Protein AF-A0A9D5HY34-F1 (afdb_monomer_lite)

Sequence (256 aa):
MYRKDPYYKAFGELEQISEGLIQKCYEFKEKAENILDYSKNSEIRNLYEKINVDIERFDEIYTVLDNIINNLKKNPNRFIEISKDELNNREKSLKSKNEIVIYCKDQARRTYNNALEREVQNQRKINRDYLINSYASMDNHIVDNGFYNMGGSINNENLEYINQNAKKLHNAALIISQELNEQNNLIEGMAFEVENENTNLNFVFEKMIKTMGISSRLTIVKSLKLNHSILAWKELKLFSYLFLIFAILLVIIIII

Secondary structure (DSSP, 8-state):
-----HHHHHHHHHHHHHHHHHHHHHHHHHHHHT-S-GGG-HHHHHHHHHHHHHHHHHHHHHHHHHHHHHHHHH-GGG-TTS-HHHHHHHHHHHHHHHHHHHHHHHHHHHHHHHHHHHHHHHHHHHHHHHHHHHHHHHHTSSSSS-S----S-HHHHHHHHHHHHHHHHHHHHHHHHHHHHHHHHHHHHHHHHHHHHHHHHHHHHHHHHHHTT--S--TTHHHHHHHHHHHHHHHHHHHHHHHHHHHHHHHHHHH-

InterPro domains:
  IPR000727 Target SNARE coiled-coil homology domain [PS50192] (155-211)

Radius of gyration: 30.39 Å; chains: 1; bounding box: 69×45×94 Å

Structure (mmCIF, N/CA/C/O backbone):
data_AF-A0A9D5HY34-F1
#
_entry.id   AF-A0A9D5HY34-F1
#
loop_
_atom_site.group_PDB
_atom_site.id
_atom_site.type_symbol
_atom_site.label_atom_id
_atom_site.label_alt_id
_atom_site.label_comp_id
_atom_site.label_asym_id
_atom_site.label_entity_id
_atom_site.label_seq_id
_atom_site.pdbx_PDB_ins_code
_atom_site.Cartn_x
_atom_site.Cartn_y
_atom_site.Cartn_z
_atom_site.occupancy
_atom_site.B_iso_or_equiv
_atom_site.auth_seq_id
_atom_site.auth_comp_id
_atom_site.auth_asym_id
_atom_site.auth_atom_id
_atom_site.pdbx_PDB_model_num
ATOM 1 N N . MET A 1 1 ? -20.209 -17.502 31.950 1.00 38.97 1 MET A N 1
ATOM 2 C CA . MET A 1 1 ? -19.465 -17.941 30.749 1.00 38.97 1 MET A CA 1
ATOM 3 C C . MET A 1 1 ? -19.727 -16.895 29.669 1.00 38.97 1 MET A C 1
ATOM 5 O O . MET A 1 1 ? -20.768 -16.938 29.028 1.00 38.97 1 MET A O 1
ATOM 9 N N . TYR A 1 2 ? -18.883 -15.860 29.597 1.00 41.75 2 TYR A N 1
ATOM 10 C CA . TYR A 1 2 ? -19.051 -14.734 28.673 1.00 41.75 2 TYR A CA 1
ATOM 11 C C . TYR A 1 2 ? -19.041 -15.258 27.232 1.00 41.75 2 TYR A C 1
ATOM 13 O O . TYR A 1 2 ? -18.089 -15.929 26.827 1.00 41.75 2 TYR A O 1
ATOM 21 N N . ARG A 1 3 ? -20.110 -15.000 26.467 1.00 50.47 3 ARG A N 1
ATOM 22 C CA . ARG A 1 3 ? -20.102 -15.205 25.011 1.00 50.47 3 ARG A CA 1
ATOM 23 C C . ARG A 1 3 ? -18.901 -14.426 24.469 1.00 50.47 3 ARG A C 1
ATOM 25 O O . ARG A 1 3 ? -18.808 -13.234 24.734 1.00 50.47 3 ARG A O 1
ATOM 32 N N . LYS A 1 4 ? -17.971 -15.102 23.782 1.00 72.75 4 LYS A N 1
ATOM 33 C CA . LYS A 1 4 ? -16.792 -14.473 23.163 1.00 72.75 4 LYS A CA 1
ATOM 34 C C . LYS A 1 4 ? -17.275 -13.315 22.287 1.00 72.75 4 LYS A C 1
ATOM 36 O O . LYS A 1 4 ? -17.898 -13.570 21.260 1.00 72.75 4 LYS A O 1
ATOM 41 N N . ASP A 1 5 ? -17.050 -12.083 22.740 1.00 84.56 5 ASP A N 1
ATOM 42 C CA . ASP A 1 5 ? -17.438 -10.865 22.031 1.00 84.56 5 ASP A CA 1
ATOM 43 C C . ASP A 1 5 ? -16.895 -10.935 20.589 1.00 84.56 5 ASP A C 1
ATOM 45 O O . ASP A 1 5 ? -15.674 -11.036 20.410 1.00 84.56 5 ASP A O 1
ATOM 49 N N . PRO A 1 6 ? -17.771 -10.924 19.562 1.00 88.88 6 PRO A N 1
ATOM 50 C CA . PRO A 1 6 ? -17.365 -11.007 18.162 1.00 88.88 6 PRO A CA 1
ATOM 51 C C . PRO A 1 6 ? -16.363 -9.925 17.750 1.00 88.88 6 PRO A C 1
ATOM 53 O O . PRO A 1 6 ? -15.586 -10.156 16.823 1.00 88.88 6 PRO A O 1
ATOM 56 N N . TYR A 1 7 ? -16.337 -8.787 18.457 1.00 92.56 7 TYR A N 1
ATOM 57 C CA . TYR A 1 7 ? -15.362 -7.723 18.246 1.00 92.56 7 TYR A CA 1
ATOM 58 C C . TYR A 1 7 ? -13.928 -8.253 18.283 1.00 92.56 7 TYR A C 1
ATOM 60 O O . TYR A 1 7 ? -13.175 -8.021 17.346 1.00 92.56 7 TYR A O 1
ATOM 68 N N . TYR A 1 8 ? -13.544 -9.005 19.321 1.00 92.88 8 TYR A N 1
ATOM 69 C CA . TYR A 1 8 ? -12.155 -9.460 19.456 1.00 92.88 8 TYR A CA 1
ATOM 70 C C . TYR A 1 8 ? -11.776 -10.521 18.431 1.00 92.88 8 TYR A C 1
ATOM 72 O O . TYR A 1 8 ? -10.601 -10.657 18.105 1.00 92.88 8 TYR A O 1
ATOM 80 N N . LYS A 1 9 ? -12.755 -11.259 17.896 1.00 93.00 9 LYS A N 1
ATOM 81 C CA . LYS A 1 9 ? -12.499 -12.179 16.788 1.00 93.00 9 LYS A CA 1
ATOM 82 C C . LYS A 1 9 ? -12.129 -11.399 15.525 1.00 93.00 9 LYS A C 1
ATOM 84 O O . LYS A 1 9 ? -11.082 -11.657 14.947 1.00 93.00 9 LYS A O 1
ATOM 89 N N . ALA A 1 10 ? -12.954 -10.424 15.144 1.00 94.56 10 ALA A N 1
ATOM 90 C CA . ALA A 1 10 ? -12.691 -9.580 13.980 1.00 94.56 10 ALA A CA 1
ATOM 91 C C . ALA A 1 10 ? -11.437 -8.707 14.168 1.00 94.56 10 ALA A C 1
ATOM 93 O O . ALA A 1 10 ? -10.660 -8.534 13.235 1.00 94.56 10 ALA A O 1
ATOM 94 N N . PHE A 1 11 ? -11.192 -8.212 15.384 1.00 95.75 11 PHE A N 1
ATOM 95 C CA . PHE A 1 11 ? -9.965 -7.491 15.711 1.00 95.75 11 PHE A CA 1
ATOM 96 C C . PHE A 1 11 ? -8.729 -8.387 15.577 1.00 95.75 11 PHE A C 1
ATOM 98 O O . PHE A 1 11 ? -7.755 -7.965 14.972 1.00 95.75 11 PHE A O 1
ATOM 105 N N . GLY A 1 12 ? -8.781 -9.638 16.046 1.00 95.06 12 GLY A N 1
ATOM 106 C CA . GLY A 1 12 ? -7.682 -10.591 15.862 1.00 95.06 12 GLY A CA 1
ATOM 107 C C . GLY A 1 12 ? -7.382 -10.891 14.387 1.00 95.06 12 GLY A C 1
ATOM 108 O O . GLY A 1 12 ? -6.218 -11.004 14.012 1.00 95.06 12 GLY A O 1
ATOM 109 N N . GLU A 1 13 ? -8.406 -10.965 13.530 1.00 95.25 13 GLU A N 1
ATOM 110 C CA . GLU A 1 13 ? -8.216 -11.081 12.074 1.00 95.25 13 GLU A CA 1
ATOM 111 C C . GLU A 1 13 ? -7.536 -9.829 11.490 1.00 95.25 13 GLU A C 1
ATOM 113 O O . GLU A 1 13 ? -6.602 -9.947 10.695 1.00 95.25 13 GLU A O 1
ATOM 118 N N . LEU A 1 14 ? -7.944 -8.634 11.930 1.00 96.69 14 LEU A N 1
ATOM 119 C CA . LEU A 1 14 ? -7.311 -7.368 11.547 1.00 96.69 14 LEU A CA 1
ATOM 120 C C . LEU A 1 14 ? -5.843 -7.293 12.000 1.00 96.69 14 LEU A C 1
ATOM 122 O O . LEU A 1 14 ? -4.987 -6.829 11.244 1.00 96.69 14 LEU A O 1
ATOM 126 N N . GLU A 1 15 ? -5.528 -7.774 13.206 1.00 95.50 15 GLU A N 1
ATOM 127 C CA . GLU A 1 15 ? -4.155 -7.820 13.715 1.00 95.50 15 GLU A CA 1
ATOM 128 C C . GLU A 1 15 ? -3.260 -8.717 12.865 1.00 95.50 15 GLU A C 1
ATOM 130 O O . GLU A 1 15 ? -2.189 -8.275 12.451 1.00 95.50 15 GLU A O 1
ATOM 135 N N . GLN A 1 16 ? -3.724 -9.921 12.525 1.00 95.50 16 GLN A N 1
ATOM 136 C CA . GLN A 1 16 ? -2.975 -10.848 11.673 1.00 95.50 16 GLN A CA 1
ATOM 137 C C . GLN A 1 16 ? -2.656 -10.243 10.302 1.00 95.50 16 GLN A C 1
ATOM 139 O O . GLN A 1 16 ? -1.539 -10.394 9.806 1.00 95.50 16 GLN A O 1
ATOM 144 N N . ILE A 1 17 ? -3.612 -9.527 9.702 1.00 95.31 17 ILE A N 1
ATOM 145 C CA . ILE A 1 17 ? -3.388 -8.831 8.430 1.00 95.31 17 ILE A CA 1
ATOM 146 C C . ILE A 1 17 ? -2.337 -7.731 8.607 1.00 95.31 17 ILE A C 1
ATOM 148 O O . ILE A 1 17 ? -1.393 -7.660 7.825 1.00 95.31 17 ILE A O 1
ATOM 152 N N . SER A 1 18 ? -2.454 -6.906 9.653 1.00 94.62 18 SER A N 1
ATOM 153 C CA . SER A 1 18 ? -1.502 -5.814 9.896 1.00 94.62 18 SER A CA 1
ATOM 154 C C . SER A 1 18 ? -0.066 -6.304 10.128 1.00 94.62 18 SER A C 1
ATOM 156 O O . SER A 1 18 ? 0.879 -5.704 9.621 1.00 94.62 18 SER A O 1
ATOM 158 N N . GLU A 1 19 ? 0.110 -7.420 10.838 1.00 93.06 19 GLU A N 1
ATOM 159 C CA . GLU A 1 19 ? 1.421 -8.028 11.089 1.00 93.06 19 GLU A CA 1
ATOM 160 C C . GLU A 1 19 ? 2.002 -8.652 9.815 1.00 93.06 19 GLU A C 1
ATOM 162 O O . GLU A 1 19 ? 3.181 -8.462 9.509 1.00 93.06 19 GLU A O 1
ATOM 167 N N . GLY A 1 20 ? 1.164 -9.323 9.017 1.00 93.69 20 GLY A N 1
ATOM 168 C CA . GLY A 1 20 ? 1.556 -9.838 7.706 1.00 93.69 20 GLY A CA 1
ATOM 169 C C . GLY A 1 20 ? 1.963 -8.731 6.727 1.00 93.69 20 GLY A C 1
ATOM 170 O O . GLY A 1 20 ? 2.940 -8.887 5.991 1.00 93.69 20 GLY A O 1
ATOM 171 N N . LEU A 1 21 ? 1.259 -7.595 6.749 1.00 94.75 21 LEU A N 1
ATOM 172 C CA . LEU A 1 21 ? 1.567 -6.424 5.927 1.00 94.75 21 LEU A CA 1
ATOM 173 C C . LEU A 1 21 ? 2.940 -5.837 6.250 1.00 94.75 21 LEU A C 1
ATOM 175 O O . LEU A 1 21 ? 3.686 -5.532 5.321 1.00 94.75 21 LEU A O 1
ATOM 179 N N . ILE A 1 22 ? 3.307 -5.734 7.533 1.00 91.50 22 ILE A N 1
ATOM 180 C CA . ILE A 1 22 ? 4.638 -5.259 7.939 1.00 91.50 22 ILE A CA 1
ATOM 181 C C . ILE A 1 22 ? 5.723 -6.091 7.248 1.00 91.50 22 ILE A C 1
ATOM 183 O O . ILE A 1 22 ? 6.597 -5.534 6.581 1.00 91.50 22 ILE A O 1
ATOM 187 N N . GLN A 1 23 ? 5.638 -7.419 7.357 1.00 92.62 23 GLN A N 1
ATOM 188 C CA . GLN A 1 23 ? 6.641 -8.318 6.789 1.00 92.62 23 GLN A CA 1
ATOM 189 C C . GLN A 1 23 ? 6.728 -8.192 5.263 1.00 92.62 23 GLN A C 1
ATOM 191 O O . GLN A 1 23 ? 7.825 -8.072 4.717 1.00 92.62 23 GLN A O 1
ATOM 196 N N . LYS A 1 24 ? 5.581 -8.165 4.573 1.00 93.88 24 LYS A N 1
ATOM 197 C CA . LYS A 1 24 ? 5.529 -8.022 3.109 1.00 93.88 24 LYS A CA 1
ATOM 198 C C . LYS A 1 24 ? 6.085 -6.678 2.642 1.00 93.88 24 LYS A C 1
ATOM 200 O O . LYS A 1 24 ? 6.800 -6.635 1.647 1.00 93.88 24 LYS A O 1
ATOM 205 N N . CYS A 1 25 ? 5.796 -5.592 3.359 1.00 92.75 25 CYS A N 1
ATOM 206 C CA . CYS A 1 25 ? 6.331 -4.267 3.052 1.00 92.75 25 CYS A CA 1
ATOM 207 C C . CYS A 1 25 ? 7.860 -4.209 3.190 1.00 92.75 25 CYS A C 1
ATOM 209 O O . CYS A 1 25 ? 8.523 -3.614 2.339 1.00 92.75 25 CYS A O 1
ATOM 211 N N . TYR A 1 26 ? 8.427 -4.852 4.217 1.00 91.19 26 TYR A N 1
ATOM 212 C CA . TYR A 1 26 ? 9.881 -4.981 4.350 1.00 91.19 26 TYR A CA 1
ATOM 213 C C . TYR A 1 26 ? 10.492 -5.791 3.203 1.00 91.19 26 TYR A C 1
ATOM 215 O O . TYR A 1 26 ? 11.432 -5.318 2.566 1.00 91.19 26 TYR A O 1
ATOM 223 N N . GLU A 1 27 ? 9.923 -6.959 2.895 1.00 91.62 27 GLU A N 1
ATOM 224 C CA . GLU A 1 27 ? 10.384 -7.811 1.792 1.00 91.62 27 GLU A CA 1
ATOM 225 C C . GLU A 1 27 ? 10.323 -7.075 0.445 1.00 91.62 27 GLU A C 1
ATOM 227 O O . GLU A 1 27 ? 11.260 -7.123 -0.351 1.00 91.62 27 GLU A O 1
ATOM 232 N N . PHE A 1 28 ? 9.234 -6.346 0.196 1.00 92.62 28 PHE A N 1
ATOM 233 C CA . PHE A 1 28 ? 9.055 -5.576 -1.028 1.00 92.62 28 PHE A CA 1
ATOM 234 C C . PHE A 1 28 ? 10.109 -4.484 -1.174 1.00 92.62 28 PHE A C 1
ATOM 236 O O . PHE A 1 28 ? 10.681 -4.324 -2.252 1.00 92.62 28 PHE A O 1
ATOM 243 N N . LYS A 1 29 ? 10.397 -3.763 -0.086 1.00 90.38 29 LYS A N 1
ATOM 244 C CA . LYS A 1 29 ? 11.449 -2.749 -0.062 1.00 90.38 29 LYS A CA 1
ATOM 245 C C . LYS A 1 29 ? 12.813 -3.342 -0.409 1.00 90.38 29 LYS A C 1
ATOM 247 O O . LYS A 1 29 ? 13.466 -2.842 -1.320 1.00 90.38 29 LYS A O 1
ATOM 252 N N . GLU A 1 30 ? 13.208 -4.416 0.266 1.00 90.06 30 GLU A N 1
ATOM 253 C CA . GLU A 1 30 ? 14.508 -5.061 0.058 1.00 90.06 30 GLU A CA 1
ATOM 254 C C . GLU A 1 30 ? 14.671 -5.571 -1.380 1.00 90.06 30 GLU A C 1
ATOM 256 O O . GLU A 1 30 ? 15.684 -5.309 -2.034 1.00 90.06 30 GLU A O 1
ATOM 261 N N . LYS A 1 31 ? 13.644 -6.246 -1.911 1.00 89.00 31 LYS A N 1
ATOM 262 C CA . LYS A 1 31 ? 13.673 -6.776 -3.278 1.00 89.00 31 LYS A CA 1
ATOM 263 C C . LYS A 1 31 ? 13.724 -5.659 -4.319 1.00 89.00 31 LYS A C 1
ATOM 265 O O . LYS A 1 31 ? 14.487 -5.753 -5.276 1.00 89.00 31 LYS A O 1
ATOM 270 N N . ALA A 1 32 ? 12.952 -4.590 -4.137 1.00 86.69 32 ALA A N 1
ATOM 271 C CA . ALA A 1 32 ? 12.871 -3.497 -5.102 1.00 86.69 32 ALA A CA 1
ATOM 272 C C . ALA A 1 32 ? 14.097 -2.566 -5.099 1.00 86.69 32 ALA A C 1
ATOM 274 O O . ALA A 1 32 ? 14.327 -1.857 -6.080 1.00 86.69 32 ALA A O 1
ATOM 275 N N . GLU A 1 33 ? 14.902 -2.533 -4.033 1.00 81.44 33 GLU A N 1
ATOM 276 C CA . GLU A 1 33 ? 16.052 -1.625 -3.937 1.00 81.44 33 GLU A CA 1
ATOM 277 C C . GLU A 1 33 ? 17.157 -1.921 -4.964 1.00 81.44 33 GLU A C 1
ATOM 279 O O . GLU A 1 33 ? 17.817 -0.977 -5.397 1.00 81.44 33 GLU A O 1
ATOM 284 N N . ASN A 1 34 ? 17.302 -3.168 -5.426 1.00 74.50 34 ASN A N 1
ATOM 285 C CA . ASN A 1 34 ? 18.465 -3.611 -6.210 1.00 74.50 34 ASN A CA 1
ATOM 286 C C . ASN A 1 34 ? 18.156 -4.070 -7.646 1.00 74.50 34 ASN A C 1
ATOM 288 O O . ASN A 1 34 ? 19.007 -4.680 -8.293 1.00 74.50 34 ASN A O 1
ATOM 292 N N . ILE A 1 35 ? 16.955 -3.806 -8.162 1.00 79.31 35 ILE A N 1
ATOM 293 C CA . ILE A 1 35 ? 16.548 -4.290 -9.488 1.00 79.31 35 ILE A CA 1
ATOM 294 C C . ILE A 1 35 ? 16.672 -3.215 -10.558 1.00 79.31 35 ILE A C 1
ATOM 296 O O . ILE A 1 35 ? 16.269 -2.071 -10.368 1.00 79.31 35 ILE A O 1
ATOM 300 N N . LEU A 1 36 ? 17.219 -3.635 -11.701 1.00 70.06 36 LEU A N 1
ATOM 301 C CA . LEU A 1 36 ? 17.396 -2.809 -12.893 1.00 70.06 36 LEU A CA 1
ATOM 302 C C . LEU A 1 36 ? 16.156 -2.839 -13.803 1.00 70.06 36 LEU A C 1
ATOM 304 O O . LEU A 1 36 ? 15.699 -1.781 -14.219 1.00 70.06 36 LEU A O 1
ATOM 308 N N . ASP A 1 37 ? 15.590 -4.026 -14.053 1.00 77.56 37 ASP A N 1
ATOM 309 C CA . ASP A 1 37 ? 14.413 -4.244 -14.912 1.00 77.56 37 ASP A CA 1
ATOM 310 C C . ASP A 1 37 ? 13.146 -4.467 -14.073 1.00 77.56 37 ASP A C 1
ATOM 312 O O . ASP A 1 37 ? 12.571 -5.561 -14.029 1.00 77.56 37 ASP A O 1
ATOM 316 N N . TYR A 1 38 ? 12.732 -3.432 -13.347 1.00 75.94 38 TYR A N 1
ATOM 317 C CA . TYR A 1 38 ? 11.621 -3.521 -12.403 1.00 75.94 38 TYR A CA 1
ATOM 318 C C . TYR A 1 38 ? 10.310 -3.945 -13.081 1.00 75.94 38 TYR A C 1
ATOM 320 O O . TYR A 1 38 ? 9.634 -4.868 -12.621 1.00 75.94 38 TYR A O 1
ATOM 328 N N . SER A 1 39 ? 9.988 -3.343 -14.226 1.00 70.94 39 SER A N 1
ATOM 329 C CA . SER A 1 39 ? 8.759 -3.566 -14.988 1.00 70.94 39 SER A CA 1
ATOM 330 C C . SER A 1 39 ? 8.588 -5.012 -15.453 1.00 70.94 39 SER A C 1
ATOM 332 O O . SER A 1 39 ? 7.456 -5.486 -15.580 1.00 70.94 39 SER A O 1
ATOM 334 N N . LYS A 1 40 ? 9.690 -5.740 -15.662 1.00 75.06 40 LYS A N 1
ATOM 335 C CA . LYS A 1 40 ? 9.693 -7.141 -16.106 1.00 75.06 40 LYS A CA 1
ATOM 336 C C . LYS A 1 40 ? 9.731 -8.133 -14.946 1.00 75.06 40 LYS A C 1
ATOM 338 O O . LYS A 1 40 ? 9.526 -9.330 -15.162 1.00 75.06 40 LYS A O 1
ATOM 343 N N . ASN A 1 41 ? 9.962 -7.669 -13.718 1.00 82.62 41 ASN A N 1
ATOM 344 C CA . ASN A 1 41 ? 10.032 -8.537 -12.555 1.00 82.62 41 ASN A CA 1
ATOM 345 C C . ASN A 1 41 ? 8.625 -8.875 -12.029 1.00 82.62 41 ASN A C 1
ATOM 347 O O . ASN A 1 41 ? 8.043 -8.171 -11.200 1.00 82.62 41 ASN A O 1
ATOM 351 N N . SER A 1 42 ? 8.078 -9.990 -12.522 1.00 84.06 42 SER A N 1
ATOM 352 C CA . SER A 1 42 ? 6.758 -10.484 -12.109 1.00 84.06 42 SER A CA 1
ATOM 353 C C . SER A 1 42 ? 6.670 -10.803 -10.613 1.00 84.06 42 SER A C 1
ATOM 355 O O . SER A 1 42 ? 5.610 -10.624 -10.024 1.00 84.06 42 SER A O 1
ATOM 357 N N . GLU A 1 43 ? 7.763 -11.215 -9.967 1.00 86.06 43 GLU A N 1
ATOM 358 C CA . GLU A 1 43 ? 7.773 -11.539 -8.538 1.00 86.06 43 GLU A CA 1
ATOM 359 C C . GLU A 1 43 ? 7.485 -10.304 -7.678 1.00 86.06 43 GLU A C 1
ATOM 361 O O . GLU A 1 43 ? 6.654 -10.353 -6.771 1.00 86.06 43 GLU A O 1
ATOM 366 N N . ILE A 1 44 ? 8.119 -9.179 -8.004 1.00 86.12 44 ILE A N 1
ATOM 367 C CA . ILE A 1 44 ? 7.920 -7.923 -7.281 1.00 86.12 44 ILE A CA 1
ATOM 368 C C . ILE A 1 44 ? 6.553 -7.322 -7.549 1.00 86.12 44 ILE A C 1
ATOM 370 O O . ILE A 1 44 ? 5.905 -6.851 -6.613 1.00 86.12 44 ILE A O 1
ATOM 374 N N . ARG A 1 45 ? 6.092 -7.370 -8.801 1.00 84.69 45 ARG A N 1
ATOM 375 C CA . ARG A 1 45 ? 4.736 -6.936 -9.139 1.00 84.69 45 ARG A CA 1
ATOM 376 C C . ARG A 1 45 ? 3.701 -7.737 -8.349 1.00 84.69 45 ARG A C 1
ATOM 378 O O . ARG A 1 45 ? 2.861 -7.147 -7.680 1.00 84.69 45 ARG A O 1
ATOM 385 N N . ASN A 1 46 ? 3.839 -9.063 -8.327 1.00 89.25 46 ASN A N 1
ATOM 386 C CA . ASN A 1 46 ? 2.969 -9.946 -7.552 1.00 89.25 46 ASN A CA 1
ATOM 387 C C . ASN A 1 46 ? 3.025 -9.635 -6.047 1.00 89.25 46 ASN A C 1
ATOM 389 O O . ASN A 1 46 ? 2.018 -9.762 -5.353 1.00 89.25 46 ASN A O 1
ATOM 393 N N . LEU A 1 47 ? 4.191 -9.257 -5.514 1.00 91.38 47 LEU A N 1
ATOM 394 C CA . LEU A 1 47 ? 4.330 -8.872 -4.109 1.00 91.38 47 LEU A CA 1
ATOM 395 C C . LEU A 1 47 ? 3.622 -7.541 -3.809 1.00 91.38 47 LEU A C 1
ATOM 397 O O . LEU A 1 47 ? 2.910 -7.455 -2.810 1.00 91.38 47 LEU A O 1
ATOM 401 N N . TYR A 1 48 ? 3.750 -6.545 -4.688 1.00 91.94 48 TYR A N 1
ATOM 402 C CA . TYR A 1 48 ? 3.032 -5.271 -4.580 1.00 91.94 48 TYR A CA 1
ATOM 403 C C . TYR A 1 48 ? 1.510 -5.455 -4.657 1.00 91.94 48 TYR A C 1
ATOM 405 O O . TYR A 1 48 ? 0.775 -4.929 -3.824 1.00 91.94 48 TYR A O 1
ATOM 413 N N . GLU A 1 49 ? 1.032 -6.269 -5.600 1.00 91.38 49 GLU A N 1
ATOM 414 C CA . GLU A 1 49 ? -0.388 -6.613 -5.729 1.00 91.38 49 GLU A CA 1
ATOM 415 C C . GLU A 1 49 ? -0.918 -7.314 -4.472 1.00 91.38 49 GLU A C 1
ATOM 417 O O . GLU A 1 49 ? -1.968 -6.942 -3.953 1.00 91.38 49 GLU A O 1
ATOM 422 N N . LYS A 1 50 ? -0.165 -8.271 -3.912 1.00 93.88 50 LYS A N 1
ATOM 423 C CA . LYS A 1 50 ? -0.526 -8.933 -2.646 1.00 93.88 50 LYS A CA 1
ATOM 424 C C . LYS A 1 50 ? -0.608 -7.958 -1.471 1.00 93.88 50 LYS A C 1
ATOM 426 O O . LYS A 1 50 ? -1.475 -8.133 -0.620 1.00 93.88 50 LYS A O 1
ATOM 431 N N . ILE A 1 51 ? 0.286 -6.970 -1.401 1.00 93.69 51 ILE A N 1
ATOM 432 C CA . ILE A 1 51 ? 0.227 -5.912 -0.381 1.00 93.69 51 ILE A CA 1
ATOM 433 C C . ILE A 1 51 ? -1.067 -5.109 -0.540 1.00 93.69 51 ILE A C 1
ATOM 435 O O . ILE A 1 51 ? -1.767 -4.898 0.446 1.00 93.69 51 ILE A O 1
ATOM 439 N N . ASN A 1 52 ? -1.423 -4.714 -1.764 1.00 93.69 52 ASN A N 1
ATOM 440 C CA . ASN A 1 52 ? -2.645 -3.947 -2.015 1.00 93.69 52 ASN A CA 1
ATOM 441 C C . ASN A 1 52 ? -3.915 -4.731 -1.650 1.00 93.69 52 ASN A C 1
ATOM 443 O O . ASN A 1 52 ? -4.781 -4.183 -0.977 1.00 93.69 52 ASN A O 1
ATOM 447 N N . VAL A 1 53 ? -3.989 -6.020 -1.997 1.00 94.81 53 VAL A N 1
ATOM 448 C CA . VAL A 1 53 ? -5.121 -6.890 -1.620 1.00 94.81 53 VAL A CA 1
ATOM 449 C C . VAL A 1 53 ? -5.270 -6.997 -0.097 1.00 94.81 53 VAL A C 1
ATOM 451 O O . VAL A 1 53 ? -6.379 -6.938 0.433 1.00 94.81 53 VAL A O 1
ATOM 454 N N . ASP A 1 54 ? -4.163 -7.135 0.633 1.00 95.56 54 ASP A N 1
ATOM 455 C CA . ASP A 1 54 ? -4.203 -7.189 2.096 1.00 95.56 54 ASP A CA 1
ATOM 456 C C . ASP A 1 54 ? -4.602 -5.842 2.721 1.00 95.56 54 ASP A C 1
ATOM 458 O O . ASP A 1 54 ? -5.308 -5.832 3.730 1.00 95.56 54 ASP A O 1
ATOM 462 N N . ILE A 1 55 ? -4.185 -4.713 2.132 1.00 94.50 55 ILE A N 1
ATOM 463 C CA . ILE A 1 55 ? -4.616 -3.369 2.549 1.00 94.50 55 ILE A CA 1
ATOM 464 C C . ILE A 1 55 ? -6.127 -3.211 2.355 1.00 94.50 55 ILE A C 1
ATOM 466 O O . ILE A 1 55 ? -6.807 -2.767 3.274 1.00 94.50 55 ILE A O 1
ATOM 470 N N . GLU A 1 56 ? -6.668 -3.611 1.203 1.00 95.00 56 GLU A N 1
ATOM 471 C CA . GLU A 1 56 ? -8.113 -3.557 0.941 1.00 95.00 56 GLU A CA 1
ATOM 472 C C . GLU A 1 56 ? -8.891 -4.385 1.969 1.00 95.00 56 GLU A C 1
ATOM 474 O O . GLU A 1 56 ? -9.837 -3.897 2.591 1.00 95.00 56 GLU A O 1
ATOM 479 N N . ARG A 1 57 ? -8.434 -5.613 2.235 1.00 95.56 57 ARG A N 1
ATOM 480 C CA . ARG A 1 57 ? -9.041 -6.476 3.253 1.00 95.56 57 ARG A CA 1
ATOM 481 C C . ARG A 1 57 ? -8.945 -5.876 4.661 1.00 95.56 57 ARG A C 1
ATOM 483 O O . ARG A 1 57 ? -9.873 -6.023 5.458 1.00 95.56 57 ARG A O 1
ATOM 490 N N . PHE A 1 58 ? -7.832 -5.220 4.990 1.00 96.88 58 PHE A N 1
ATOM 491 C CA . PHE A 1 58 ? -7.682 -4.499 6.252 1.00 96.88 58 PHE A CA 1
ATOM 492 C C . PHE A 1 58 ? -8.702 -3.359 6.364 1.00 96.88 58 PHE A C 1
ATOM 494 O O . PHE A 1 58 ? -9.384 -3.261 7.386 1.00 96.88 58 PHE A O 1
ATOM 501 N N . ASP A 1 59 ? -8.839 -2.537 5.320 1.00 95.31 59 ASP A N 1
ATOM 502 C CA . ASP A 1 59 ? -9.735 -1.375 5.281 1.00 95.31 59 ASP A CA 1
ATOM 503 C C . ASP A 1 59 ? -11.211 -1.784 5.451 1.00 95.31 59 ASP A C 1
ATOM 505 O O . ASP A 1 59 ? -11.973 -1.118 6.166 1.00 95.31 59 ASP A O 1
ATOM 509 N N . GLU A 1 60 ? -11.614 -2.917 4.866 1.00 95.31 60 GLU A N 1
ATOM 510 C CA . GLU A 1 60 ? -12.949 -3.500 5.044 1.00 95.31 60 GLU A CA 1
ATOM 511 C C . GLU A 1 60 ? -13.238 -3.834 6.515 1.00 95.31 60 GLU A C 1
ATOM 513 O O . GLU A 1 60 ? -14.250 -3.397 7.078 1.00 95.31 60 GLU A O 1
ATOM 518 N N . ILE A 1 61 ? -12.336 -4.574 7.172 1.00 96.06 61 ILE A N 1
ATOM 519 C CA . ILE A 1 61 ? -12.509 -4.976 8.576 1.00 96.06 61 ILE A CA 1
ATOM 520 C C . ILE A 1 61 ? -12.415 -3.757 9.499 1.00 96.06 61 ILE A C 1
ATOM 522 O O . ILE A 1 61 ? -13.225 -3.618 10.422 1.00 96.06 61 ILE A O 1
ATOM 526 N N . TYR A 1 62 ? -11.468 -2.851 9.238 1.00 97.00 62 TYR A N 1
ATOM 527 C CA . TYR A 1 62 ? -11.296 -1.608 9.985 1.00 97.00 62 TYR A CA 1
ATOM 528 C C . TYR A 1 62 ? -12.588 -0.793 9.991 1.00 97.00 62 TYR A C 1
ATOM 530 O O . TYR A 1 62 ? -13.061 -0.393 11.054 1.00 97.00 62 TYR A O 1
ATOM 538 N N . THR A 1 63 ? -13.205 -0.616 8.821 1.00 96.12 63 THR A N 1
ATOM 539 C CA . THR A 1 63 ? -14.454 0.139 8.674 1.00 96.12 63 THR A CA 1
ATOM 540 C C . THR A 1 63 ? -15.592 -0.483 9.483 1.00 96.12 63 THR A C 1
ATOM 542 O O . THR A 1 63 ? -16.367 0.232 10.124 1.00 96.12 63 THR A O 1
ATOM 545 N N . VAL A 1 64 ? -15.709 -1.814 9.502 1.00 96.06 64 VAL A N 1
ATOM 546 C CA . VAL A 1 64 ? -16.723 -2.503 10.318 1.00 96.06 64 VAL A CA 1
ATOM 547 C C . VAL A 1 64 ? -16.467 -2.283 11.812 1.00 96.06 64 VAL A C 1
ATOM 549 O O . VAL A 1 64 ? -17.392 -1.926 12.545 1.00 96.06 64 VAL A O 1
ATOM 552 N N . LEU A 1 65 ? -15.226 -2.460 12.271 1.00 96.12 65 LEU A N 1
ATOM 553 C CA . LEU A 1 65 ? -14.861 -2.297 13.681 1.00 96.12 65 LEU A CA 1
ATOM 554 C C . LEU A 1 65 ? -15.015 -0.848 14.163 1.00 96.12 65 LEU A C 1
ATOM 556 O O . LEU A 1 65 ? -15.548 -0.629 15.253 1.00 96.12 65 LEU A O 1
ATOM 560 N N . ASP A 1 66 ? -14.634 0.135 13.347 1.00 96.62 66 ASP A N 1
ATOM 561 C CA . ASP A 1 66 ? -14.814 1.557 13.653 1.00 96.62 66 ASP A CA 1
ATOM 562 C C . ASP A 1 66 ? -16.303 1.917 13.761 1.00 96.62 66 ASP A C 1
ATOM 564 O O . ASP A 1 66 ? -16.740 2.548 14.728 1.00 96.62 66 ASP A O 1
ATOM 568 N N . ASN A 1 67 ? -17.129 1.418 12.836 1.00 95.25 67 ASN A N 1
ATOM 569 C CA . ASN A 1 67 ? -18.581 1.585 12.905 1.00 95.25 67 ASN A CA 1
ATOM 570 C C . ASN A 1 67 ? -19.181 0.961 14.173 1.00 95.25 67 ASN A C 1
ATOM 572 O O . ASN A 1 67 ? -20.062 1.563 14.795 1.00 95.25 67 ASN A O 1
ATOM 576 N N . ILE A 1 68 ? -18.704 -0.217 14.591 1.00 93.56 68 ILE A N 1
ATOM 577 C CA . ILE A 1 68 ? -19.124 -0.849 15.849 1.00 93.56 68 ILE A CA 1
ATOM 578 C C . ILE A 1 68 ? -18.768 0.053 17.035 1.00 93.56 68 ILE A C 1
ATOM 580 O O . ILE A 1 68 ? -19.656 0.383 17.822 1.00 93.56 68 ILE A O 1
ATOM 584 N N . ILE A 1 69 ? -17.517 0.509 17.143 1.00 94.50 69 ILE A N 1
ATOM 585 C CA . ILE A 1 69 ? -17.071 1.399 18.229 1.00 94.50 69 ILE A CA 1
ATOM 586 C C . ILE A 1 69 ? -17.920 2.677 18.262 1.00 94.50 69 ILE A C 1
ATOM 588 O O . ILE A 1 69 ? -18.418 3.073 19.319 1.00 94.50 69 ILE A O 1
ATOM 592 N N . ASN A 1 70 ? -18.155 3.299 17.107 1.00 94.19 70 ASN A N 1
ATOM 593 C CA . ASN A 1 70 ? -18.962 4.512 16.996 1.00 94.19 70 ASN A CA 1
ATOM 594 C C . ASN A 1 70 ? -20.426 4.285 17.404 1.00 94.19 70 ASN A C 1
ATOM 596 O O . ASN A 1 70 ? -21.032 5.145 18.051 1.00 94.19 70 ASN A O 1
ATOM 600 N N . ASN A 1 71 ? -20.999 3.125 17.084 1.00 93.06 71 ASN A N 1
ATOM 601 C CA . ASN A 1 71 ? -22.352 2.762 17.503 1.00 93.06 71 ASN A CA 1
ATOM 602 C C . ASN A 1 71 ? -22.453 2.521 19.014 1.00 93.06 71 ASN A C 1
ATOM 604 O O . ASN A 1 71 ? -23.430 2.970 19.624 1.00 93.06 71 ASN A O 1
ATOM 608 N N . LEU A 1 72 ? -21.447 1.881 19.621 1.00 91.69 72 LEU A N 1
ATOM 609 C CA . LEU A 1 72 ? -21.351 1.696 21.073 1.00 91.69 72 LEU A CA 1
ATOM 610 C C . LEU A 1 72 ? -21.276 3.049 21.795 1.00 91.69 72 LEU A C 1
ATOM 612 O O . LEU A 1 72 ? -22.029 3.287 22.737 1.00 91.69 72 LEU A O 1
ATOM 616 N N . LYS A 1 73 ? -20.451 3.981 21.291 1.00 91.00 73 LYS A N 1
ATOM 617 C CA . LYS A 1 73 ? -20.333 5.351 21.826 1.00 91.00 73 LYS A CA 1
ATOM 618 C C . LYS A 1 73 ? -21.647 6.128 21.782 1.00 91.00 73 LYS A C 1
ATOM 620 O O . LYS A 1 73 ? -21.957 6.861 22.717 1.00 91.00 73 LYS A O 1
ATOM 625 N N . LYS A 1 74 ? -22.416 5.985 20.698 1.00 92.88 74 LYS A N 1
ATOM 626 C CA . LYS A 1 74 ? -23.705 6.676 20.519 1.00 92.88 74 LYS A CA 1
ATOM 627 C C . LYS A 1 74 ? -24.831 6.078 21.364 1.00 92.88 74 LYS A C 1
ATOM 629 O O . LYS A 1 74 ? -25.800 6.776 21.644 1.00 92.88 74 LYS A O 1
ATOM 634 N N . ASN A 1 75 ? -24.724 4.808 21.759 1.00 91.25 75 ASN A N 1
ATOM 635 C CA . ASN A 1 75 ? -25.796 4.073 22.435 1.00 91.25 75 ASN A CA 1
ATOM 636 C C . ASN A 1 75 ? -25.320 3.370 23.723 1.00 91.25 75 ASN A C 1
ATOM 638 O O . ASN A 1 75 ? -25.568 2.172 23.878 1.00 91.25 75 ASN A O 1
ATOM 642 N N . PRO A 1 76 ? -24.689 4.077 24.679 1.00 86.81 76 PRO A N 1
ATOM 643 C CA . PRO A 1 76 ? -24.077 3.449 25.856 1.00 86.81 76 PRO A CA 1
ATOM 644 C C . PRO A 1 76 ? -25.094 2.662 26.699 1.00 86.81 76 PRO A C 1
ATOM 646 O O . PRO A 1 76 ? -24.801 1.576 27.187 1.00 86.81 76 PRO A O 1
ATOM 649 N N . ASN A 1 77 ? -26.337 3.147 26.777 1.00 87.81 77 ASN A N 1
ATOM 650 C CA . ASN A 1 77 ? -27.412 2.511 27.544 1.00 87.81 77 ASN A CA 1
ATOM 651 C C . ASN A 1 77 ? -27.871 1.158 26.967 1.00 87.81 77 ASN A C 1
ATOM 653 O O . ASN A 1 77 ? -28.542 0.404 27.663 1.00 87.81 77 ASN A O 1
ATOM 657 N N . ARG A 1 78 ? -27.554 0.846 25.700 1.00 86.50 78 ARG A N 1
ATOM 658 C CA . ARG A 1 78 ? -27.869 -0.457 25.080 1.00 86.50 78 ARG A CA 1
ATOM 659 C C . ARG A 1 78 ? -26.768 -1.497 25.296 1.00 86.50 78 ARG A C 1
ATOM 661 O O . ARG A 1 78 ? -27.023 -2.680 25.109 1.00 86.50 78 ARG A O 1
ATOM 668 N N . PHE A 1 79 ? -25.573 -1.060 25.689 1.00 84.94 79 PHE A N 1
ATOM 669 C CA . PHE A 1 79 ? -24.374 -1.890 25.819 1.00 84.94 79 PHE A CA 1
ATOM 670 C C . PHE A 1 79 ? -23.693 -1.644 27.169 1.00 84.94 79 PHE A C 1
ATOM 672 O O . PHE A 1 79 ? -22.491 -1.413 27.241 1.00 84.94 79 PHE A O 1
ATOM 679 N N . ILE A 1 80 ? -24.484 -1.689 28.244 1.00 80.25 80 ILE A N 1
ATOM 680 C CA . ILE A 1 80 ? -24.061 -1.362 29.620 1.00 80.25 80 ILE A CA 1
ATOM 681 C C . ILE A 1 80 ? -22.914 -2.270 30.100 1.00 80.25 80 ILE A C 1
ATOM 683 O O . ILE A 1 80 ? -22.115 -1.876 30.943 1.00 80.25 80 ILE A O 1
ATOM 687 N N . GLU A 1 81 ? -22.810 -3.475 29.538 1.00 85.56 81 GLU A N 1
ATOM 688 C CA . GLU A 1 81 ? -21.751 -4.443 29.844 1.00 85.56 81 GLU A CA 1
ATOM 689 C C . GLU A 1 81 ? -20.359 -4.000 29.359 1.00 85.56 81 GLU A C 1
ATOM 691 O O . GLU A 1 81 ? -19.352 -4.514 29.845 1.00 85.56 81 GLU A O 1
ATOM 696 N N . ILE A 1 82 ? -20.280 -3.047 28.422 1.00 87.56 82 ILE A N 1
ATOM 697 C CA . ILE A 1 82 ? -19.015 -2.527 27.897 1.00 87.56 82 ILE A CA 1
ATOM 698 C C . ILE A 1 82 ? -18.658 -1.250 28.656 1.00 87.56 82 ILE A C 1
ATOM 700 O O . ILE A 1 82 ? -19.320 -0.218 28.532 1.00 87.56 82 ILE A O 1
ATOM 704 N N . SER A 1 83 ? -17.579 -1.310 29.435 1.00 90.56 83 SER A N 1
ATOM 705 C CA . SER A 1 83 ? -17.097 -0.151 30.182 1.00 90.56 83 SER A CA 1
ATOM 706 C C . SER A 1 83 ? -16.541 0.932 29.249 1.00 90.56 83 SER A C 1
ATOM 708 O O . SER A 1 83 ? -16.095 0.675 28.128 1.00 90.56 83 SER A O 1
ATOM 710 N N . LYS A 1 84 ? -16.525 2.178 29.733 1.00 90.62 84 LYS A N 1
ATOM 711 C CA . LYS A 1 84 ? -15.932 3.303 28.998 1.00 90.62 84 LYS A CA 1
ATOM 712 C C . LYS A 1 84 ? -14.436 3.094 28.735 1.00 90.62 84 LYS A C 1
ATOM 714 O O . LYS A 1 84 ? -13.953 3.458 27.667 1.00 90.62 84 LYS A O 1
ATOM 719 N N . ASP A 1 85 ? -13.725 2.492 29.684 1.00 93.31 85 ASP A N 1
ATOM 720 C CA . ASP A 1 85 ? -12.300 2.183 29.544 1.00 93.31 85 ASP A CA 1
ATOM 721 C C . ASP A 1 85 ? -12.061 1.124 28.471 1.00 93.31 85 ASP A C 1
ATOM 723 O O . ASP A 1 85 ? -11.176 1.289 27.634 1.00 93.31 85 ASP A O 1
ATOM 727 N N . GLU A 1 86 ? -12.905 0.093 28.426 1.00 93.06 86 GLU A N 1
ATOM 728 C CA . GLU A 1 86 ? -12.853 -0.921 27.379 1.00 93.06 86 GLU A CA 1
ATOM 729 C C . GLU A 1 86 ? -13.099 -0.305 25.995 1.00 93.06 86 GLU A C 1
ATOM 731 O O . GLU A 1 86 ? -12.338 -0.537 25.059 1.00 93.06 86 GLU A O 1
ATOM 736 N N . LEU A 1 87 ? -14.101 0.566 25.869 1.00 93.31 87 LEU A N 1
ATOM 737 C CA . LEU A 1 87 ? -14.391 1.262 24.615 1.00 93.31 87 LEU A CA 1
ATOM 738 C C . LEU A 1 87 ? -13.229 2.159 24.150 1.00 93.31 87 LEU A C 1
ATOM 740 O O . LEU A 1 87 ? -12.914 2.197 22.959 1.00 93.31 87 LEU A O 1
ATOM 744 N N . ASN A 1 88 ? -12.566 2.844 25.085 1.00 94.19 88 ASN A N 1
ATOM 745 C CA . ASN A 1 88 ? -11.376 3.647 24.800 1.00 94.19 88 ASN A CA 1
ATOM 746 C C . ASN A 1 88 ? -10.181 2.776 24.380 1.00 94.19 88 ASN A C 1
ATOM 748 O O . ASN A 1 88 ? -9.414 3.170 23.501 1.00 94.19 88 ASN A O 1
ATOM 752 N N . ASN A 1 89 ? -10.009 1.602 24.994 1.00 95.19 89 ASN A N 1
ATOM 753 C CA . ASN A 1 89 ? -8.955 0.661 24.622 1.00 95.19 89 ASN A CA 1
ATOM 754 C C . ASN A 1 89 ? -9.164 0.141 23.198 1.00 95.19 89 ASN A C 1
ATOM 756 O O . ASN A 1 89 ? -8.224 0.159 22.408 1.00 95.19 89 ASN A O 1
ATOM 760 N N . ARG A 1 90 ? -10.399 -0.228 22.835 1.00 95.38 90 ARG A N 1
ATOM 761 C CA . ARG A 1 90 ? -10.751 -0.650 21.468 1.00 95.38 90 ARG A CA 1
ATOM 762 C C . ARG A 1 90 ? -10.389 0.401 20.427 1.00 95.38 90 ARG A C 1
ATOM 764 O O . ARG A 1 90 ? -9.738 0.079 19.439 1.00 95.38 90 ARG A O 1
ATOM 771 N N . GLU A 1 91 ? -10.750 1.658 20.678 1.00 96.12 91 GLU A N 1
ATOM 772 C CA . GLU A 1 91 ? -10.423 2.776 19.789 1.00 96.12 91 GLU A CA 1
ATOM 773 C C . GLU A 1 91 ? -8.911 2.974 19.635 1.00 96.12 91 GLU A C 1
ATOM 775 O O . GLU A 1 91 ? -8.417 3.104 18.515 1.00 96.12 91 GLU A O 1
ATOM 780 N N . LYS A 1 92 ? -8.165 2.972 20.746 1.00 96.62 92 LYS A N 1
ATOM 781 C CA . LYS A 1 92 ? -6.704 3.128 20.716 1.00 96.62 92 LYS A CA 1
ATOM 782 C C . LYS A 1 92 ? -6.032 1.997 19.944 1.00 96.62 92 LYS A C 1
ATOM 784 O O . LYS A 1 92 ? -5.198 2.272 19.083 1.00 96.62 92 LYS A O 1
ATOM 789 N N . SER A 1 93 ? -6.407 0.751 20.223 1.00 95.25 93 SER A N 1
ATOM 790 C CA . SER A 1 93 ? -5.835 -0.420 19.559 1.00 95.25 93 SER A CA 1
ATOM 791 C C . SER A 1 93 ? -6.157 -0.427 18.065 1.00 95.25 93 SER A C 1
ATOM 793 O O . SER A 1 93 ? -5.258 -0.618 17.250 1.00 95.25 93 SER A O 1
ATOM 795 N N . LEU A 1 94 ? -7.406 -0.134 17.684 1.00 96.75 94 LEU A N 1
ATOM 796 C CA . LEU A 1 94 ? -7.814 -0.048 16.280 1.00 96.75 94 LEU A CA 1
ATOM 797 C C . LEU A 1 94 ? -7.063 1.063 15.532 1.00 96.75 94 LEU A C 1
ATOM 799 O O . LEU A 1 94 ? -6.562 0.843 14.429 1.00 96.75 94 LEU A O 1
ATOM 803 N N . LYS A 1 95 ? -6.916 2.240 16.151 1.00 95.38 95 LYS A N 1
ATOM 804 C CA . LYS A 1 95 ? -6.161 3.355 15.571 1.00 95.38 95 LYS A CA 1
ATOM 805 C C . LYS A 1 95 ? -4.679 3.019 15.385 1.00 95.38 95 LYS A C 1
ATOM 807 O O . LYS A 1 95 ? -4.135 3.294 14.321 1.00 95.38 95 LYS A O 1
ATOM 812 N N . SER A 1 96 ? -4.051 2.388 16.377 1.00 94.81 96 SER A N 1
ATOM 813 C CA . SER A 1 96 ? -2.643 1.981 16.298 1.00 94.81 96 SER A CA 1
ATOM 814 C C . SER A 1 96 ? -2.380 1.035 15.123 1.00 94.81 96 SER A C 1
ATOM 816 O O . SER A 1 96 ? -1.394 1.203 14.409 1.00 94.81 96 SER A O 1
ATOM 818 N N . LYS A 1 97 ? -3.281 0.078 14.865 1.00 94.69 97 LYS A N 1
ATOM 819 C CA . LYS A 1 97 ? -3.147 -0.832 13.718 1.00 94.69 97 LYS A CA 1
ATOM 820 C C . LYS A 1 97 ? -3.322 -0.106 12.383 1.00 94.69 97 LYS A C 1
ATOM 822 O O . LYS A 1 97 ? -2.597 -0.394 11.438 1.00 94.69 97 LYS A O 1
ATOM 827 N N . ASN A 1 98 ? -4.221 0.874 12.312 1.00 94.69 98 ASN A N 1
ATOM 828 C CA . ASN A 1 98 ? -4.398 1.683 11.104 1.00 94.69 98 ASN A CA 1
ATOM 829 C C . ASN A 1 98 ? -3.159 2.524 10.768 1.00 94.69 98 ASN A C 1
ATOM 831 O O . ASN A 1 98 ? -2.763 2.615 9.612 1.00 94.69 98 ASN A O 1
ATOM 835 N N . GLU A 1 99 ? -2.498 3.096 11.777 1.00 92.62 99 GLU A N 1
ATOM 836 C CA . GLU A 1 99 ? -1.258 3.862 11.580 1.00 92.62 99 GLU A CA 1
ATOM 837 C C . GLU A 1 99 ? -0.147 3.009 10.936 1.00 92.62 99 GLU A C 1
ATOM 839 O O . GLU A 1 99 ? 0.564 3.490 10.051 1.00 92.62 99 GLU A O 1
ATOM 844 N N . ILE A 1 100 ? -0.048 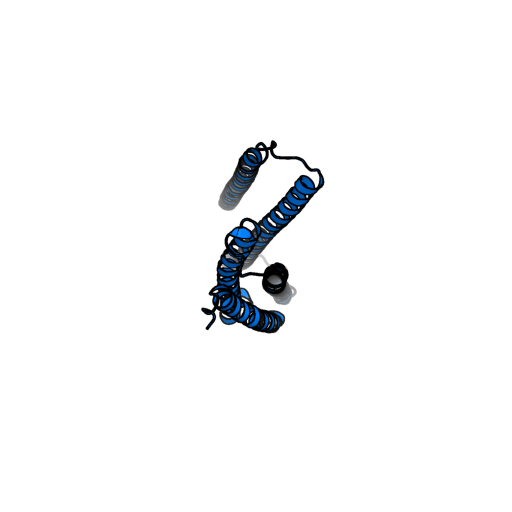1.726 11.304 1.00 88.81 100 ILE A N 1
ATOM 845 C CA . ILE A 1 100 ? 0.883 0.761 10.692 1.00 88.81 100 ILE A CA 1
ATOM 846 C C . ILE A 1 100 ? 0.562 0.545 9.209 1.00 88.81 100 ILE A C 1
ATOM 848 O O . ILE A 1 100 ? 1.461 0.579 8.366 1.00 88.81 100 ILE A O 1
ATOM 852 N N . VAL A 1 101 ? -0.712 0.323 8.878 1.00 90.50 101 VAL A N 1
ATOM 853 C CA . VAL A 1 101 ? -1.131 0.043 7.498 1.00 90.50 101 VAL A CA 1
ATOM 854 C C . VAL A 1 101 ? -0.962 1.267 6.606 1.00 90.50 101 VAL A C 1
ATOM 856 O O . VAL A 1 101 ? -0.443 1.135 5.499 1.00 90.50 101 VAL A O 1
ATOM 859 N N . ILE A 1 102 ? -1.287 2.464 7.106 1.00 89.38 102 ILE A N 1
ATOM 860 C CA . ILE A 1 102 ? -1.016 3.727 6.406 1.00 89.38 102 ILE A CA 1
ATOM 861 C C . ILE A 1 102 ? 0.478 3.850 6.093 1.00 89.38 102 ILE A C 1
ATOM 863 O O . ILE A 1 102 ? 0.839 4.149 4.957 1.00 89.38 102 ILE A O 1
ATOM 867 N N . TYR A 1 103 ? 1.352 3.572 7.065 1.00 88.75 103 TYR A N 1
ATOM 868 C CA . TYR A 1 103 ? 2.796 3.610 6.843 1.00 88.75 103 TYR A CA 1
ATOM 869 C C . TYR A 1 103 ? 3.250 2.602 5.776 1.00 88.75 103 TYR A C 1
ATOM 871 O O . TYR A 1 103 ? 3.999 2.968 4.871 1.00 88.75 103 TYR A O 1
ATOM 879 N N . CYS A 1 104 ? 2.783 1.352 5.843 1.00 88.75 104 CYS A N 1
ATOM 880 C CA . CYS A 1 104 ? 3.124 0.312 4.867 1.00 88.75 104 CYS A CA 1
ATOM 881 C C . CYS A 1 104 ? 2.637 0.677 3.454 1.00 88.75 104 CYS A C 1
ATOM 883 O O . CYS A 1 104 ? 3.418 0.604 2.505 1.00 88.75 104 CYS A O 1
ATOM 885 N N . LYS A 1 105 ? 1.405 1.182 3.317 1.00 89.06 105 LYS A N 1
ATOM 886 C CA . LYS A 1 105 ? 0.853 1.683 2.048 1.00 89.06 105 LYS A CA 1
ATOM 887 C C . LYS A 1 105 ? 1.735 2.771 1.433 1.00 89.06 105 LYS A C 1
ATOM 889 O O . LYS A 1 105 ? 2.087 2.699 0.255 1.00 89.06 105 LYS A O 1
ATOM 894 N N . ASP A 1 106 ? 2.130 3.750 2.242 1.00 87.25 106 ASP A N 1
ATOM 895 C CA . ASP A 1 106 ? 2.981 4.856 1.807 1.00 87.25 106 ASP A CA 1
ATOM 896 C C . ASP A 1 106 ? 4.380 4.381 1.394 1.00 87.25 106 ASP A C 1
ATOM 898 O O . ASP A 1 106 ? 4.897 4.795 0.355 1.00 87.25 106 ASP A O 1
ATOM 902 N N . GLN A 1 107 ? 4.996 3.494 2.182 1.00 87.31 107 GLN A N 1
ATOM 903 C CA . GLN A 1 107 ? 6.319 2.944 1.881 1.00 87.31 107 GLN A CA 1
ATOM 904 C C . GLN A 1 107 ? 6.308 2.100 0.606 1.00 87.31 107 GLN A C 1
ATOM 906 O O . GLN A 1 107 ? 7.136 2.329 -0.274 1.00 87.31 107 GLN A O 1
ATOM 911 N N . ALA A 1 108 ? 5.360 1.169 0.468 1.00 87.38 108 ALA A N 1
ATOM 912 C CA . ALA A 1 108 ? 5.253 0.320 -0.714 1.00 87.38 108 ALA A CA 1
ATOM 913 C C . ALA A 1 108 ? 5.061 1.160 -1.984 1.00 87.38 108 ALA A C 1
ATOM 915 O O . ALA A 1 108 ? 5.746 0.950 -2.982 1.00 87.38 108 ALA A O 1
ATOM 916 N N . ARG A 1 109 ? 4.202 2.182 -1.938 1.00 86.94 109 ARG A N 1
ATOM 917 C CA . ARG A 1 109 ? 4.021 3.107 -3.064 1.00 86.94 109 ARG A CA 1
ATOM 918 C C . ARG A 1 109 ? 5.314 3.843 -3.431 1.00 86.94 109 ARG A C 1
ATOM 920 O O . ARG A 1 109 ? 5.672 3.891 -4.603 1.00 86.94 109 ARG A O 1
ATOM 927 N N . ARG A 1 110 ? 6.025 4.418 -2.455 1.00 85.75 110 ARG A N 1
ATOM 928 C CA . ARG A 1 110 ? 7.278 5.154 -2.721 1.00 85.75 110 ARG A CA 1
ATOM 929 C C . ARG A 1 110 ? 8.349 4.247 -3.308 1.00 85.75 110 ARG A C 1
ATOM 931 O O . ARG A 1 110 ? 8.996 4.614 -4.281 1.00 85.75 110 ARG A O 1
ATOM 938 N N . THR A 1 111 ? 8.507 3.055 -2.745 1.00 87.31 111 THR A N 1
ATOM 939 C CA . THR A 1 111 ? 9.447 2.055 -3.250 1.00 87.31 111 THR A CA 1
ATOM 940 C C . THR A 1 111 ? 9.122 1.661 -4.692 1.00 87.31 111 THR A C 1
ATOM 942 O O . THR A 1 111 ? 10.036 1.612 -5.514 1.00 87.31 111 THR A O 1
ATOM 945 N N . TYR A 1 112 ? 7.844 1.429 -5.015 1.00 86.12 112 TYR A N 1
ATOM 946 C CA . TYR A 1 112 ? 7.394 1.140 -6.380 1.00 86.12 112 TYR A CA 1
ATOM 947 C C . TYR A 1 112 ? 7.804 2.261 -7.347 1.00 86.12 112 TYR A C 1
ATOM 949 O O . TYR A 1 112 ? 8.495 2.011 -8.334 1.00 86.12 112 TYR A O 1
ATOM 957 N N . ASN A 1 113 ? 7.454 3.508 -7.016 1.00 83.75 113 ASN A N 1
ATOM 958 C CA . ASN A 1 113 ? 7.748 4.669 -7.858 1.00 83.75 113 ASN A CA 1
ATOM 959 C C . ASN A 1 113 ? 9.257 4.866 -8.062 1.00 83.75 113 ASN A C 1
ATOM 961 O O . ASN A 1 113 ? 9.708 5.031 -9.192 1.00 83.75 113 ASN A O 1
ATOM 965 N N . ASN A 1 114 ? 10.048 4.771 -6.990 1.00 84.94 114 ASN A N 1
ATOM 966 C CA . ASN A 1 114 ? 11.503 4.918 -7.056 1.00 84.94 114 ASN A CA 1
ATOM 967 C C . ASN A 1 114 ? 12.162 3.826 -7.908 1.00 84.94 114 ASN A C 1
ATOM 969 O O . ASN A 1 114 ? 13.191 4.052 -8.545 1.00 84.94 114 ASN A O 1
ATOM 973 N N . ALA A 1 115 ? 11.630 2.604 -7.883 1.00 83.50 115 ALA A N 1
ATOM 974 C CA . ALA A 1 115 ? 12.159 1.523 -8.701 1.00 83.50 115 ALA A CA 1
ATOM 975 C C . ALA A 1 115 ? 11.828 1.723 -10.187 1.00 83.50 115 ALA A C 1
ATOM 977 O O . ALA A 1 115 ? 12.716 1.564 -11.023 1.00 83.50 115 ALA A O 1
ATOM 978 N N . LEU A 1 116 ? 10.606 2.165 -10.499 1.00 83.31 116 LEU A N 1
ATOM 979 C CA . LEU A 1 116 ? 10.206 2.511 -11.862 1.00 83.31 116 LEU A CA 1
ATOM 980 C C . LEU A 1 116 ? 11.028 3.685 -12.419 1.00 83.31 116 LEU A C 1
ATOM 982 O O . LEU A 1 116 ? 11.509 3.627 -13.547 1.00 83.31 116 LEU A O 1
ATOM 986 N N . GLU A 1 117 ? 11.254 4.729 -11.619 1.00 80.62 117 GLU A N 1
ATOM 987 C CA . GLU A 1 117 ? 12.069 5.877 -12.029 1.00 80.62 117 GLU A CA 1
ATOM 988 C C . GLU A 1 117 ? 13.523 5.473 -12.315 1.00 80.62 117 GLU A C 1
ATOM 990 O O . GLU A 1 117 ? 14.098 5.885 -13.323 1.00 80.62 117 GLU A O 1
ATOM 995 N N . ARG A 1 118 ? 14.117 4.619 -11.471 1.00 82.00 118 ARG A N 1
ATOM 996 C CA . ARG A 1 118 ? 15.476 4.099 -11.697 1.00 82.00 118 ARG A CA 1
ATOM 997 C C . ARG A 1 118 ? 15.570 3.266 -12.967 1.00 82.00 118 ARG A C 1
ATOM 999 O O . ARG A 1 118 ? 16.552 3.397 -13.693 1.00 82.00 118 ARG A O 1
ATOM 1006 N N . GLU A 1 119 ? 14.567 2.443 -13.261 1.00 82.25 119 GLU A N 1
ATOM 1007 C CA . GLU A 1 119 ? 14.508 1.708 -14.526 1.00 82.25 119 GLU A CA 1
ATOM 1008 C C . GLU A 1 119 ? 14.495 2.664 -15.725 1.00 82.25 119 GLU A C 1
ATOM 1010 O O . GLU A 1 119 ? 15.307 2.506 -16.636 1.00 82.25 119 GLU A O 1
ATOM 1015 N N . VAL A 1 120 ? 13.650 3.700 -15.695 1.00 77.69 120 VAL A N 1
ATOM 1016 C CA . VAL A 1 120 ? 13.602 4.728 -16.749 1.00 77.69 120 VAL A CA 1
ATOM 1017 C C . VAL A 1 120 ? 14.959 5.422 -16.901 1.00 77.69 120 VAL A C 1
ATOM 1019 O O . VAL A 1 120 ? 15.474 5.561 -18.009 1.00 77.69 120 VAL A O 1
ATOM 1022 N N . GLN A 1 121 ? 15.601 5.814 -15.799 1.00 78.81 121 GLN A N 1
ATOM 1023 C CA . GLN A 1 121 ? 16.935 6.424 -15.841 1.00 78.81 121 GLN A CA 1
ATOM 1024 C C . GLN A 1 121 ? 17.996 5.478 -16.430 1.00 78.81 121 GLN A C 1
ATOM 1026 O O . GLN A 1 121 ? 18.847 5.916 -17.210 1.00 78.81 121 GLN A O 1
ATOM 1031 N N . ASN A 1 122 ? 17.935 4.184 -16.106 1.00 81.38 122 ASN A N 1
ATOM 1032 C CA . ASN A 1 122 ? 18.832 3.173 -16.663 1.00 81.38 122 ASN A CA 1
ATOM 1033 C C . ASN A 1 122 ? 18.611 2.983 -18.169 1.00 81.38 122 ASN A C 1
ATOM 1035 O O . ASN A 1 122 ? 19.586 2.949 -18.920 1.00 81.38 122 ASN A O 1
ATOM 1039 N N . GLN A 1 123 ? 17.357 2.921 -18.624 1.00 73.31 123 GLN A N 1
ATOM 1040 C CA . GLN A 1 123 ? 17.018 2.818 -20.047 1.00 73.31 123 GLN A CA 1
ATOM 1041 C C . GLN A 1 123 ? 17.508 4.044 -20.828 1.00 73.31 123 GLN A C 1
ATOM 1043 O O . GLN A 1 123 ? 18.207 3.893 -21.830 1.00 73.31 123 GLN A O 1
ATOM 1048 N N . ARG A 1 124 ? 17.287 5.257 -20.306 1.00 72.31 124 ARG A N 1
ATOM 1049 C CA . ARG A 1 124 ? 17.831 6.501 -20.882 1.00 72.31 124 ARG A CA 1
ATOM 1050 C C . ARG A 1 124 ? 19.349 6.488 -20.995 1.00 72.31 124 ARG A C 1
ATOM 1052 O O . ARG A 1 124 ? 19.899 6.954 -21.993 1.00 72.31 124 ARG A O 1
ATOM 1059 N N . LYS A 1 125 ? 20.042 5.964 -19.980 1.00 77.38 125 LYS A N 1
ATOM 1060 C CA . LYS A 1 125 ? 21.501 5.825 -20.007 1.00 77.38 125 LYS A CA 1
ATOM 1061 C C . LYS A 1 125 ? 21.943 4.853 -21.102 1.00 77.38 125 LYS A C 1
ATOM 1063 O O . LYS A 1 125 ? 22.794 5.221 -21.903 1.00 77.38 125 LYS A O 1
ATOM 1068 N N . ILE A 1 126 ? 21.334 3.669 -21.181 1.00 73.81 126 ILE A N 1
ATOM 1069 C CA . ILE A 1 126 ? 21.629 2.668 -22.220 1.00 73.81 126 ILE A CA 1
ATOM 1070 C C . ILE A 1 126 ? 21.401 3.256 -23.618 1.00 73.81 126 ILE A C 1
ATOM 1072 O O . ILE A 1 126 ? 22.258 3.125 -24.489 1.00 73.81 126 ILE A O 1
ATOM 1076 N N . ASN A 1 127 ? 20.287 3.960 -23.819 1.00 69.19 127 ASN A N 1
ATOM 1077 C CA . ASN A 1 127 ? 19.959 4.605 -25.089 1.00 69.19 127 ASN A CA 1
ATOM 1078 C C . ASN A 1 127 ? 20.975 5.696 -25.460 1.00 69.19 127 ASN A C 1
ATOM 1080 O O . ASN A 1 127 ? 21.417 5.769 -26.608 1.00 69.19 127 ASN A O 1
ATOM 1084 N N . ARG A 1 128 ? 21.408 6.510 -24.489 1.00 70.56 128 ARG A N 1
ATOM 1085 C CA . ARG A 1 128 ? 22.474 7.502 -24.687 1.00 70.56 128 ARG A CA 1
ATOM 1086 C C . ARG A 1 128 ? 23.808 6.844 -25.045 1.00 70.56 128 ARG A C 1
ATOM 1088 O O . ARG A 1 128 ? 24.461 7.292 -25.984 1.00 70.56 128 ARG A O 1
ATOM 1095 N N . ASP A 1 129 ? 24.202 5.798 -24.326 1.00 68.19 129 ASP A N 1
ATOM 1096 C CA . ASP A 1 129 ? 25.452 5.075 -24.577 1.00 68.19 129 ASP A CA 1
ATOM 1097 C C . ASP A 1 129 ? 25.426 4.417 -25.968 1.00 68.19 129 ASP A C 1
ATOM 1099 O O . ASP A 1 129 ? 26.418 4.458 -26.696 1.00 68.19 129 ASP A O 1
ATOM 1103 N N . TYR A 1 130 ? 24.275 3.880 -26.389 1.00 67.94 130 TYR A N 1
ATOM 1104 C CA . TYR A 1 130 ? 24.079 3.345 -27.737 1.00 67.94 130 TYR A CA 1
ATOM 1105 C C . TYR A 1 130 ? 24.243 4.423 -28.815 1.00 67.94 130 TYR A C 1
ATOM 1107 O O . TYR A 1 130 ? 24.969 4.210 -29.787 1.00 67.94 130 TYR A O 1
ATOM 1115 N N . LEU A 1 131 ? 23.636 5.601 -28.624 1.00 60.69 131 LEU A N 1
ATOM 1116 C CA . LEU A 1 131 ? 23.816 6.745 -29.520 1.00 60.69 131 LEU A CA 1
ATOM 1117 C C . LEU A 1 131 ? 25.299 7.121 -29.636 1.00 60.69 131 LEU A C 1
ATOM 1119 O O . LEU A 1 131 ? 25.832 7.122 -30.743 1.00 60.69 131 LEU A O 1
ATOM 1123 N N . ILE A 1 132 ? 25.985 7.365 -28.516 1.00 64.75 132 ILE A N 1
ATOM 1124 C CA . ILE A 1 132 ? 27.400 7.778 -28.495 1.00 64.75 132 ILE A CA 1
ATOM 1125 C C . ILE A 1 132 ? 28.300 6.736 -29.177 1.00 64.75 132 ILE A C 1
ATOM 1127 O O . ILE A 1 132 ? 29.133 7.098 -30.007 1.00 64.75 132 ILE A O 1
ATOM 1131 N N . ASN A 1 133 ? 28.104 5.445 -28.898 1.00 59.25 133 ASN A N 1
ATOM 1132 C CA . ASN A 1 133 ? 28.883 4.372 -29.523 1.00 59.25 133 ASN A CA 1
ATOM 1133 C C . ASN A 1 133 ? 28.581 4.220 -31.024 1.00 59.25 133 ASN A C 1
ATOM 1135 O O . ASN A 1 133 ? 29.478 3.893 -31.808 1.00 59.25 133 ASN A O 1
ATOM 1139 N N . SER A 1 134 ? 27.346 4.495 -31.455 1.00 58.00 134 SER A N 1
ATOM 1140 C CA . SER A 1 134 ? 26.997 4.527 -32.881 1.00 58.00 134 SER A CA 1
ATOM 1141 C C . SER A 1 134 ? 27.683 5.684 -33.620 1.00 58.00 134 SER A C 1
ATOM 1143 O O . SER A 1 134 ? 28.128 5.500 -34.749 1.00 58.00 134 SER A O 1
ATOM 1145 N N . TYR A 1 135 ? 27.860 6.839 -32.966 1.00 53.09 135 TYR A N 1
ATOM 1146 C CA . TYR A 1 135 ? 28.620 7.964 -33.519 1.00 53.09 135 TYR A CA 1
ATOM 1147 C C . TYR A 1 135 ? 30.135 7.686 -33.532 1.00 53.09 135 TYR A C 1
ATOM 1149 O O . TYR A 1 135 ? 30.785 7.919 -34.547 1.00 53.09 135 TYR A O 1
ATOM 1157 N N . ALA A 1 136 ? 30.697 7.122 -32.455 1.00 50.09 136 ALA A N 1
ATOM 1158 C CA . ALA A 1 136 ? 32.136 6.847 -32.336 1.00 50.09 136 ALA A CA 1
ATOM 1159 C C . ALA A 1 136 ? 32.637 5.708 -33.249 1.00 50.09 136 ALA A C 1
ATOM 1161 O O . ALA A 1 136 ? 33.762 5.756 -33.739 1.00 50.09 136 ALA A O 1
ATOM 1162 N N . SER A 1 137 ? 31.815 4.686 -33.510 1.00 47.91 137 SER A N 1
ATOM 1163 C CA . SER A 1 137 ? 32.168 3.597 -34.440 1.00 47.91 137 SER A CA 1
ATOM 1164 C C . SER A 1 137 ? 32.105 4.002 -35.919 1.00 47.91 137 SER A C 1
ATOM 1166 O O . SER A 1 137 ? 32.703 3.328 -36.756 1.00 47.91 137 SER A O 1
ATOM 1168 N N . MET A 1 138 ? 31.432 5.111 -36.249 1.00 44.25 138 MET A N 1
ATOM 1169 C CA . MET A 1 138 ? 31.371 5.651 -37.612 1.00 44.25 138 MET A CA 1
ATOM 1170 C C . MET A 1 138 ? 32.516 6.618 -37.942 1.00 44.25 138 MET A C 1
ATOM 1172 O O . MET A 1 138 ? 32.903 6.707 -39.107 1.00 44.25 138 MET A O 1
ATOM 1176 N N . ASP A 1 139 ? 33.100 7.289 -36.946 1.00 40.78 139 ASP A N 1
ATOM 1177 C CA . ASP A 1 139 ? 34.172 8.277 -37.166 1.00 40.78 139 ASP A CA 1
ATOM 1178 C C . ASP A 1 139 ? 35.509 7.632 -37.598 1.00 40.78 139 ASP A C 1
ATOM 1180 O O . ASP A 1 139 ? 36.357 8.270 -38.213 1.00 40.78 139 ASP A O 1
ATOM 1184 N N . ASN A 1 140 ? 35.673 6.319 -37.386 1.00 40.16 140 ASN A N 1
ATOM 1185 C CA . ASN A 1 140 ? 36.861 5.569 -37.818 1.00 40.16 140 ASN A CA 1
ATOM 1186 C C . ASN A 1 140 ? 36.799 5.029 -39.261 1.00 40.16 140 ASN A C 1
ATOM 1188 O O . ASN A 1 140 ? 37.772 4.430 -39.714 1.00 40.16 140 ASN A O 1
ATOM 1192 N N . HIS A 1 141 ? 35.697 5.222 -40.000 1.00 42.19 141 HIS A N 1
ATOM 1193 C CA . HIS A 1 141 ? 35.567 4.717 -41.378 1.00 42.19 141 HIS A CA 1
ATOM 1194 C C . HIS A 1 141 ? 35.441 5.797 -42.464 1.00 42.19 141 HIS A C 1
ATOM 1196 O O . HIS A 1 141 ? 35.382 5.442 -43.639 1.00 42.19 141 HIS A O 1
ATOM 1202 N N . ILE A 1 142 ? 35.435 7.091 -42.117 1.00 46.66 142 ILE A N 1
ATOM 1203 C CA . ILE A 1 142 ? 35.184 8.177 -43.091 1.00 46.66 142 ILE A CA 1
ATOM 1204 C C . ILE A 1 142 ? 36.384 9.123 -43.286 1.00 46.66 142 ILE A C 1
ATOM 1206 O O . ILE A 1 142 ? 36.370 9.942 -44.200 1.00 46.66 142 ILE A O 1
ATOM 1210 N N . VAL A 1 143 ? 37.463 9.012 -42.504 1.00 42.91 143 VAL A N 1
ATOM 1211 C CA . VAL A 1 143 ? 38.518 10.045 -42.547 1.00 42.91 143 VAL A CA 1
ATOM 1212 C C . VAL A 1 143 ? 39.614 9.802 -43.595 1.00 42.91 143 VAL A C 1
ATOM 1214 O O . VAL A 1 143 ? 40.293 10.760 -43.944 1.00 42.91 143 VAL A 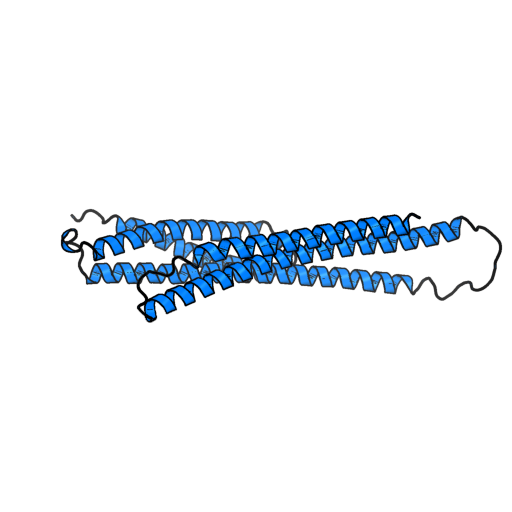O 1
ATOM 1217 N N . ASP A 1 144 ? 39.761 8.604 -44.177 1.00 36.84 144 ASP A N 1
ATOM 1218 C CA . ASP A 1 144 ? 41.017 8.292 -44.891 1.00 36.84 144 ASP A CA 1
ATOM 1219 C C . ASP A 1 144 ? 40.932 7.835 -46.351 1.00 36.84 144 ASP A C 1
ATOM 1221 O O . ASP A 1 144 ? 41.916 7.323 -46.871 1.00 36.84 144 ASP A O 1
ATOM 1225 N N . ASN A 1 145 ? 39.827 8.043 -47.075 1.00 39.56 145 ASN A N 1
ATOM 1226 C CA . ASN A 1 145 ? 39.886 7.893 -48.537 1.00 39.56 145 ASN A CA 1
ATOM 1227 C C . ASN A 1 145 ? 38.819 8.689 -49.298 1.00 39.56 145 ASN A C 1
ATOM 1229 O O . ASN A 1 145 ? 37.635 8.371 -49.247 1.00 39.56 145 ASN A O 1
ATOM 1233 N N . GLY A 1 146 ? 39.278 9.631 -50.133 1.00 36.97 146 GLY A N 1
ATOM 1234 C CA . GLY A 1 146 ? 38.671 9.787 -51.457 1.00 36.97 146 GLY A CA 1
ATOM 1235 C C . GLY A 1 146 ? 37.918 11.075 -51.782 1.00 36.97 146 GLY A C 1
ATOM 1236 O O . GLY A 1 146 ? 36.951 11.021 -52.534 1.00 36.97 146 GLY A O 1
ATOM 1237 N N . PHE A 1 147 ? 38.388 12.254 -51.367 1.00 38.97 147 PHE A N 1
ATOM 1238 C CA . PHE A 1 147 ? 38.195 13.428 -52.231 1.00 38.97 147 PHE A CA 1
ATOM 1239 C C . PHE A 1 147 ? 39.093 13.234 -53.459 1.00 38.97 147 PHE A C 1
ATOM 1241 O O . PHE A 1 147 ? 40.245 13.613 -53.372 1.00 38.97 147 PHE A O 1
ATOM 1248 N N . TYR A 1 148 ? 38.626 12.552 -54.515 1.00 38.72 148 TYR A N 1
ATOM 1249 C CA . TYR A 1 148 ? 39.033 12.668 -55.936 1.00 38.72 148 TYR A CA 1
ATOM 1250 C C . TYR A 1 148 ? 38.522 11.448 -56.732 1.00 38.72 148 TYR A C 1
ATOM 1252 O O . TYR A 1 148 ? 39.213 10.440 -56.840 1.00 38.72 148 TYR A O 1
ATOM 1260 N N . ASN A 1 149 ? 37.318 11.541 -57.307 1.00 38.44 149 ASN A N 1
ATOM 1261 C CA . ASN A 1 149 ? 37.066 11.446 -58.757 1.00 38.44 149 ASN A CA 1
ATOM 1262 C C . ASN A 1 149 ? 35.587 11.177 -59.061 1.00 38.44 149 ASN A C 1
ATOM 1264 O O . ASN A 1 149 ? 35.022 10.149 -58.705 1.00 38.44 149 ASN A O 1
ATOM 1268 N N . MET A 1 150 ? 34.992 12.109 -59.805 1.00 45.62 150 MET A N 1
ATOM 1269 C CA . MET A 1 150 ? 33.756 11.903 -60.551 1.00 45.62 150 MET A CA 1
ATOM 1270 C C . MET A 1 150 ? 33.980 10.847 -61.642 1.00 45.62 150 MET A C 1
ATOM 1272 O O . MET A 1 150 ? 34.890 11.003 -62.455 1.00 45.62 150 MET A O 1
ATOM 1276 N N . GLY A 1 151 ? 33.104 9.842 -61.727 1.00 40.09 151 GLY A N 1
ATOM 1277 C CA . GLY A 1 151 ? 32.908 9.069 -62.960 1.00 40.09 151 GLY A CA 1
ATOM 1278 C C . GLY A 1 151 ? 32.857 7.551 -62.798 1.00 40.09 151 GLY A C 1
ATOM 1279 O O . GLY A 1 151 ? 33.778 6.862 -63.220 1.00 40.09 151 GLY A O 1
ATOM 1280 N N . GLY A 1 152 ? 31.747 7.019 -62.278 1.00 38.47 152 GLY A N 1
ATOM 1281 C CA . GLY A 1 152 ? 31.397 5.597 -62.404 1.00 38.47 152 GLY A CA 1
ATOM 1282 C C . GLY A 1 152 ? 30.590 5.059 -61.219 1.00 38.47 152 GLY A C 1
ATOM 1283 O O . GLY A 1 152 ? 31.079 5.071 -60.105 1.00 38.47 152 GLY A O 1
ATOM 1284 N N . SER A 1 153 ? 29.381 4.535 -61.478 1.00 41.03 153 SER A N 1
ATOM 1285 C CA . SER A 1 153 ? 28.454 3.890 -60.513 1.00 41.03 153 SER A CA 1
ATOM 1286 C C . SER A 1 153 ? 27.564 4.805 -59.638 1.00 41.03 153 SER A C 1
ATOM 1288 O O . SER A 1 153 ? 27.435 4.630 -58.429 1.00 41.03 153 SER A O 1
ATOM 1290 N N . ILE A 1 154 ? 26.822 5.714 -60.278 1.00 47.56 154 ILE A N 1
ATOM 1291 C CA . ILE A 1 154 ? 25.895 6.675 -59.632 1.00 47.56 154 ILE A CA 1
ATOM 1292 C C . ILE A 1 154 ? 24.713 6.013 -58.880 1.00 47.56 154 ILE A C 1
ATOM 1294 O O . ILE A 1 154 ? 24.119 6.630 -57.996 1.00 47.56 154 ILE A O 1
ATOM 1298 N N . ASN A 1 155 ? 24.364 4.755 -59.173 1.00 51.84 155 ASN A N 1
ATOM 1299 C CA . ASN A 1 155 ? 23.204 4.113 -58.540 1.00 51.84 155 ASN A CA 1
ATOM 1300 C C . ASN A 1 155 ? 23.522 3.493 -57.170 1.00 51.84 155 ASN A C 1
ATOM 1302 O O . ASN A 1 155 ? 22.671 3.538 -56.289 1.00 51.84 155 ASN A O 1
ATOM 1306 N N . ASN A 1 156 ? 24.725 2.948 -56.963 1.00 52.44 156 ASN A N 1
ATOM 1307 C CA . ASN A 1 156 ? 25.037 2.180 -55.750 1.00 52.44 156 ASN A CA 1
ATOM 1308 C C . ASN A 1 156 ? 25.449 3.059 -54.559 1.00 52.44 156 ASN A C 1
ATOM 1310 O O . ASN A 1 156 ? 25.010 2.798 -53.446 1.00 52.44 156 ASN A O 1
ATOM 1314 N N . GLU A 1 157 ? 26.215 4.129 -54.785 1.00 51.12 157 GLU A N 1
ATOM 1315 C CA . GLU A 1 157 ? 26.647 5.040 -53.710 1.00 51.12 157 GLU A CA 1
ATOM 1316 C C . GLU A 1 157 ? 25.475 5.850 -53.141 1.00 51.12 157 GLU A C 1
ATOM 1318 O O . GLU A 1 157 ? 25.344 6.011 -51.929 1.00 51.12 157 GLU A O 1
ATOM 1323 N N . ASN A 1 158 ? 24.552 6.286 -54.006 1.00 57.72 158 ASN A N 1
ATOM 1324 C CA . ASN A 1 158 ? 23.314 6.933 -53.572 1.00 57.72 158 ASN A CA 1
ATOM 1325 C C . ASN A 1 158 ? 22.405 5.959 -52.805 1.00 57.72 158 ASN A C 1
ATOM 1327 O O . ASN A 1 158 ? 21.818 6.341 -51.795 1.00 57.72 158 ASN A O 1
ATOM 1331 N N . LEU A 1 159 ? 22.319 4.693 -53.234 1.00 56.84 159 LEU A N 1
ATOM 1332 C CA . LEU A 1 159 ? 21.593 3.643 -52.506 1.00 56.84 159 LEU A CA 1
ATOM 1333 C C . LEU A 1 159 ? 22.221 3.354 -51.138 1.00 56.84 159 LEU A C 1
ATOM 1335 O O . LEU A 1 159 ? 21.498 3.153 -50.163 1.00 56.84 159 LEU A O 1
ATOM 1339 N N . GLU A 1 160 ? 23.547 3.366 -51.043 1.00 56.56 160 GLU A N 1
ATOM 1340 C CA . GLU A 1 160 ? 24.268 3.152 -49.792 1.00 56.56 160 GLU A CA 1
ATOM 1341 C C . GLU A 1 160 ? 24.089 4.327 -48.822 1.00 56.56 160 GLU A C 1
ATOM 1343 O O . GLU A 1 160 ? 23.759 4.111 -47.654 1.00 56.56 160 GLU A O 1
ATOM 1348 N N . TYR A 1 161 ? 24.175 5.566 -49.312 1.00 61.53 161 TYR A N 1
ATOM 1349 C CA . TYR A 1 161 ? 23.895 6.772 -48.528 1.00 61.53 161 TYR A CA 1
ATOM 1350 C C . TYR A 1 161 ? 22.439 6.818 -48.034 1.00 61.53 161 TYR A C 1
ATOM 1352 O O . TYR A 1 161 ? 22.175 7.100 -46.861 1.00 61.53 161 TYR A O 1
ATOM 1360 N N . ILE A 1 162 ? 21.477 6.466 -48.896 1.00 61.84 162 ILE A N 1
ATOM 1361 C CA . ILE A 1 162 ? 20.057 6.358 -48.532 1.00 61.84 162 ILE A CA 1
ATOM 1362 C C . ILE A 1 162 ? 19.844 5.248 -47.496 1.00 61.84 162 ILE A C 1
ATOM 1364 O O . ILE A 1 162 ? 19.129 5.465 -46.523 1.00 61.84 162 ILE A O 1
ATOM 1368 N N . ASN A 1 163 ? 20.489 4.088 -47.638 1.00 59.25 163 ASN A N 1
ATOM 1369 C CA . ASN A 1 163 ? 20.399 2.986 -46.675 1.00 59.25 163 ASN A CA 1
ATOM 1370 C C . ASN A 1 163 ? 20.983 3.373 -45.304 1.00 59.25 163 ASN A C 1
ATOM 1372 O O . ASN A 1 163 ? 20.382 3.103 -44.264 1.00 59.25 163 ASN A O 1
ATOM 1376 N N . GLN A 1 164 ? 22.123 4.069 -45.280 1.00 64.44 164 GLN A N 1
ATOM 1377 C CA . GLN A 1 164 ? 22.707 4.593 -44.044 1.00 64.44 164 GLN A CA 1
ATOM 1378 C C . GLN A 1 164 ? 21.784 5.618 -43.371 1.00 64.44 164 GLN A C 1
ATOM 1380 O O . GLN A 1 164 ? 21.568 5.549 -42.160 1.00 64.44 164 GLN A O 1
ATOM 1385 N N . ASN A 1 165 ? 21.182 6.531 -44.136 1.00 61.62 165 ASN A N 1
ATOM 1386 C CA . ASN A 1 165 ? 20.238 7.507 -43.592 1.00 61.62 165 ASN A CA 1
ATOM 1387 C C . ASN A 1 165 ? 18.904 6.878 -43.166 1.00 61.62 165 ASN A C 1
ATOM 1389 O O . ASN A 1 165 ? 18.354 7.275 -42.143 1.00 61.62 165 ASN A O 1
ATOM 1393 N N . ALA A 1 166 ? 18.421 5.850 -43.863 1.00 56.19 166 ALA A N 1
ATOM 1394 C CA . ALA A 1 166 ? 17.248 5.080 -43.460 1.00 56.19 166 ALA A CA 1
ATOM 1395 C C . ALA A 1 166 ? 17.492 4.333 -42.141 1.00 56.19 166 ALA A C 1
ATOM 1397 O O . ALA A 1 166 ? 16.620 4.323 -41.276 1.00 56.19 166 ALA A O 1
ATOM 1398 N N . LYS A 1 167 ? 18.696 3.781 -41.930 1.00 56.19 167 LYS A N 1
ATOM 1399 C CA . LYS A 1 167 ? 19.098 3.197 -40.638 1.00 56.19 167 LYS A CA 1
ATOM 1400 C C . LYS A 1 167 ? 19.165 4.247 -39.527 1.00 56.19 167 LYS A C 1
ATOM 1402 O O . LYS A 1 167 ? 18.665 3.989 -38.435 1.00 56.19 167 LYS A O 1
ATOM 1407 N N . LYS A 1 168 ? 19.715 5.440 -39.800 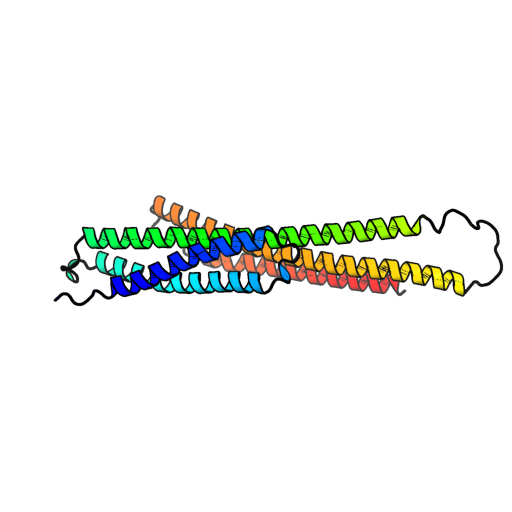1.00 60.34 168 LYS A N 1
ATOM 1408 C CA . LYS A 1 168 ? 19.705 6.567 -38.844 1.00 60.34 168 LYS A CA 1
ATOM 1409 C C . LYS A 1 168 ? 18.277 6.961 -38.468 1.00 60.34 168 LYS A C 1
ATOM 1411 O O . LYS A 1 168 ? 17.979 7.102 -37.287 1.00 60.34 168 LYS A O 1
ATOM 1416 N N . LEU A 1 169 ? 17.394 7.084 -39.459 1.00 60.59 169 LEU A N 1
ATOM 1417 C CA . LEU A 1 169 ? 15.994 7.441 -39.253 1.00 60.59 169 LEU A CA 1
ATOM 1418 C C . LEU A 1 169 ? 15.234 6.353 -38.487 1.00 60.59 169 LEU A C 1
ATOM 1420 O O . LEU A 1 169 ? 14.479 6.670 -37.577 1.00 60.59 169 LEU A O 1
ATOM 1424 N N . HIS A 1 170 ? 15.460 5.079 -38.809 1.00 58.34 170 HIS A N 1
ATOM 1425 C CA . HIS A 1 170 ? 14.846 3.952 -38.109 1.00 58.34 170 HIS A CA 1
ATOM 1426 C C . HIS A 1 170 ? 15.279 3.889 -36.640 1.00 58.34 170 HIS A C 1
ATOM 1428 O O . HIS A 1 170 ? 14.435 3.770 -35.755 1.00 58.34 170 HIS A O 1
ATOM 1434 N N . ASN A 1 171 ? 16.576 4.050 -36.369 1.00 56.41 171 ASN A N 1
ATOM 1435 C CA . ASN A 1 171 ? 17.096 4.085 -35.003 1.00 56.41 171 ASN A CA 1
ATOM 1436 C C . ASN A 1 171 ? 16.565 5.300 -34.231 1.00 56.41 171 ASN A C 1
ATOM 1438 O O . ASN A 1 171 ? 16.147 5.159 -33.085 1.00 56.41 171 ASN A O 1
ATOM 1442 N N . ALA A 1 172 ? 16.503 6.475 -34.865 1.00 56.25 172 ALA A N 1
ATOM 1443 C CA . ALA A 1 172 ? 15.892 7.657 -34.267 1.00 56.25 172 ALA A CA 1
ATOM 1444 C C . ALA A 1 172 ? 14.399 7.438 -33.970 1.00 56.25 172 ALA A C 1
ATOM 1446 O O . ALA A 1 172 ? 13.933 7.805 -32.897 1.00 56.25 172 ALA A O 1
ATOM 1447 N N . ALA A 1 173 ? 13.656 6.789 -34.871 1.00 56.25 173 ALA A N 1
ATOM 1448 C CA . ALA A 1 173 ? 12.243 6.477 -34.675 1.00 56.25 173 ALA A CA 1
ATOM 1449 C C . ALA A 1 173 ? 12.015 5.487 -33.520 1.00 56.25 173 ALA A C 1
ATOM 1451 O O . ALA A 1 173 ? 11.083 5.674 -32.739 1.00 56.25 173 ALA A O 1
ATOM 1452 N N . LEU A 1 174 ? 12.873 4.472 -33.369 1.00 58.22 174 LEU A N 1
ATOM 1453 C CA . LEU A 1 174 ? 12.822 3.549 -32.230 1.00 58.22 174 LEU A CA 1
ATOM 1454 C C . LEU A 1 174 ? 13.073 4.273 -30.904 1.00 58.22 174 LEU A C 1
ATOM 1456 O O . LEU A 1 174 ? 12.334 4.057 -29.945 1.00 58.22 174 LEU A O 1
ATOM 1460 N N . ILE A 1 175 ? 14.058 5.170 -30.868 1.00 61.72 175 ILE A N 1
ATOM 1461 C CA . ILE A 1 175 ? 14.370 5.974 -29.681 1.00 61.72 175 ILE A CA 1
ATOM 1462 C C . ILE A 1 175 ? 13.213 6.918 -29.353 1.00 61.72 175 ILE A C 1
ATOM 1464 O O . ILE A 1 175 ? 12.772 6.958 -28.212 1.00 61.72 175 ILE A O 1
ATOM 1468 N N . ILE A 1 176 ? 12.657 7.617 -30.348 1.00 60.47 176 ILE A N 1
ATOM 1469 C CA . ILE A 1 176 ? 11.484 8.484 -30.159 1.00 60.47 176 ILE A CA 1
ATOM 1470 C C . ILE A 1 176 ? 10.297 7.671 -29.635 1.00 60.47 176 ILE A C 1
ATOM 1472 O O . ILE A 1 176 ? 9.614 8.113 -28.719 1.00 60.47 176 ILE A O 1
ATOM 1476 N N . SER A 1 177 ? 10.055 6.473 -30.174 1.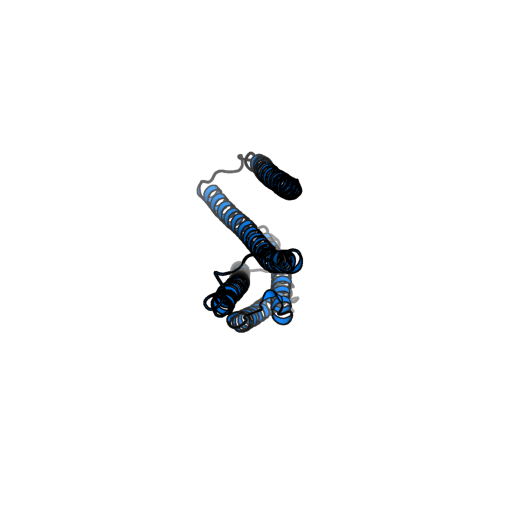00 57.09 177 SER A N 1
ATOM 1477 C CA . SER A 1 177 ? 8.974 5.606 -29.701 1.00 57.09 177 SER A CA 1
ATOM 1478 C C . SER A 1 177 ? 9.175 5.163 -28.250 1.00 57.09 177 SER A C 1
ATOM 1480 O O . SER A 1 177 ? 8.194 5.044 -27.518 1.00 57.09 177 SER A O 1
ATOM 1482 N N . GLN A 1 178 ? 10.416 4.909 -27.831 1.00 60.94 178 GLN A N 1
ATOM 1483 C CA . GLN A 1 178 ? 10.740 4.584 -26.442 1.00 60.94 178 GLN A CA 1
ATOM 1484 C C . GLN A 1 178 ? 10.585 5.806 -25.530 1.00 60.94 178 GLN A C 1
ATOM 1486 O O . GLN A 1 178 ? 9.901 5.710 -24.517 1.00 60.94 178 GLN A O 1
ATOM 1491 N N . GLU A 1 179 ? 11.113 6.966 -25.922 1.00 65.31 179 GLU A N 1
ATOM 1492 C CA . GLU A 1 179 ? 10.999 8.224 -25.173 1.00 65.31 179 GLU A CA 1
ATOM 1493 C C . GLU A 1 179 ? 9.528 8.651 -25.005 1.00 65.31 179 GLU A C 1
ATOM 1495 O O . GLU A 1 179 ? 9.121 9.073 -23.926 1.00 65.31 179 GLU A O 1
ATOM 1500 N N . LEU A 1 180 ? 8.694 8.487 -26.042 1.00 61.72 180 LEU A N 1
ATOM 1501 C CA . LEU A 1 180 ? 7.249 8.737 -25.965 1.00 61.72 180 LEU A CA 1
ATOM 1502 C C . LEU A 1 180 ? 6.558 7.793 -24.975 1.00 61.72 180 LEU A C 1
ATOM 1504 O O . LEU A 1 180 ? 5.694 8.227 -24.216 1.00 61.72 180 LEU A O 1
ATOM 1508 N N . ASN A 1 181 ? 6.947 6.517 -24.955 1.00 64.88 181 ASN A N 1
ATOM 1509 C CA . ASN A 1 181 ? 6.419 5.550 -23.997 1.00 64.88 181 ASN A CA 1
ATOM 1510 C C . ASN A 1 181 ? 6.843 5.895 -22.555 1.00 64.88 181 ASN A C 1
ATOM 1512 O O . ASN A 1 181 ? 6.031 5.839 -21.635 1.00 64.88 181 ASN A O 1
ATOM 1516 N N . GLU A 1 182 ? 8.091 6.327 -22.356 1.00 63.03 182 GLU A N 1
ATOM 1517 C CA . GLU A 1 182 ? 8.592 6.804 -21.061 1.00 63.03 182 GLU A CA 1
ATOM 1518 C C . GLU A 1 182 ? 7.878 8.077 -20.585 1.00 63.03 182 GLU A C 1
ATOM 1520 O O . GLU A 1 182 ? 7.509 8.178 -19.413 1.00 63.03 182 GLU A O 1
ATOM 1525 N N . GLN A 1 183 ? 7.652 9.046 -21.478 1.00 59.59 183 GLN A N 1
ATOM 1526 C CA . GLN A 1 183 ? 6.892 10.259 -21.165 1.00 59.59 183 GLN A CA 1
ATOM 1527 C C . GLN A 1 183 ? 5.448 9.929 -20.784 1.00 59.59 183 GLN A C 1
ATOM 1529 O O . GLN A 1 183 ? 4.918 10.524 -19.849 1.00 59.59 183 GLN A O 1
ATOM 1534 N N . ASN A 1 184 ? 4.831 8.951 -21.449 1.00 62.69 184 ASN A N 1
ATOM 1535 C CA . ASN A 1 184 ? 3.481 8.511 -21.114 1.00 62.69 184 ASN A CA 1
ATOM 1536 C C . ASN A 1 184 ? 3.416 7.910 -19.696 1.00 62.69 184 ASN A C 1
ATOM 1538 O O . ASN A 1 184 ? 2.543 8.278 -18.912 1.00 62.69 184 ASN A O 1
ATOM 1542 N N . ASN A 1 185 ? 4.400 7.089 -19.319 1.00 60.00 185 ASN A N 1
ATOM 1543 C CA . ASN A 1 185 ? 4.496 6.528 -17.965 1.00 60.00 185 ASN A CA 1
ATOM 1544 C C . ASN A 1 185 ? 4.731 7.609 -16.888 1.00 60.00 185 ASN A C 1
ATOM 1546 O O . ASN A 1 185 ? 4.172 7.533 -15.795 1.00 60.00 185 ASN A O 1
ATOM 1550 N N . LEU A 1 186 ? 5.529 8.642 -17.188 1.00 65.69 186 LEU A N 1
ATOM 1551 C CA . LEU A 1 186 ? 5.726 9.796 -16.296 1.00 65.69 186 LEU A CA 1
ATOM 1552 C C . LEU A 1 186 ? 4.438 10.610 -16.113 1.00 65.69 186 LEU A C 1
ATOM 1554 O O . LEU A 1 186 ? 4.123 11.012 -14.994 1.00 65.69 186 LEU A O 1
ATOM 1558 N N . ILE A 1 187 ? 3.676 10.824 -17.189 1.00 64.19 187 ILE A N 1
ATOM 1559 C CA . ILE A 1 187 ? 2.381 11.517 -17.139 1.00 64.19 187 ILE A CA 1
ATOM 1560 C C . ILE A 1 187 ? 1.379 10.732 -16.283 1.00 64.19 187 ILE A C 1
ATOM 1562 O O . ILE A 1 187 ? 0.672 11.338 -15.477 1.00 64.19 187 ILE A O 1
ATOM 1566 N N . GLU A 1 188 ? 1.340 9.402 -16.400 1.00 62.69 188 GLU A N 1
ATOM 1567 C CA . GLU A 1 188 ? 0.512 8.554 -15.531 1.00 62.69 188 GLU A CA 1
ATOM 1568 C C . GLU A 1 188 ? 0.914 8.682 -14.052 1.00 62.69 188 GLU A C 1
ATOM 1570 O O . GLU A 1 188 ? 0.048 8.841 -13.188 1.00 62.69 188 GLU A O 1
ATOM 1575 N N . GLY A 1 189 ? 2.218 8.713 -13.754 1.00 57.97 189 GLY A N 1
ATOM 1576 C CA . GLY A 1 189 ? 2.728 8.968 -12.402 1.00 57.97 189 GLY A CA 1
ATOM 1577 C C . GLY A 1 189 ? 2.308 10.336 -11.850 1.00 57.97 189 GLY A C 1
ATOM 1578 O O . GLY A 1 189 ? 1.810 10.431 -10.725 1.00 57.97 189 GLY A O 1
ATOM 1579 N N . MET A 1 190 ? 2.426 11.390 -12.663 1.00 58.88 190 MET A N 1
ATOM 1580 C CA . MET A 1 190 ? 2.016 12.751 -12.298 1.00 58.88 190 MET A CA 1
ATOM 1581 C C . MET A 1 190 ? 0.503 12.878 -12.086 1.00 58.88 190 MET A C 1
ATOM 1583 O O . MET A 1 190 ? 0.070 13.569 -11.165 1.00 58.88 190 MET A O 1
ATOM 1587 N N . ALA A 1 191 ? -0.320 12.207 -12.899 1.00 60.91 191 ALA A N 1
ATOM 1588 C CA . ALA A 1 191 ? -1.774 12.218 -12.735 1.00 60.91 191 ALA A CA 1
ATOM 1589 C C . ALA A 1 191 ? -2.186 11.707 -11.343 1.00 60.91 191 ALA A C 1
ATOM 1591 O O . ALA A 1 191 ? -3.088 12.261 -10.709 1.00 60.91 191 ALA A O 1
ATOM 1592 N N . PHE A 1 192 ? -1.465 10.709 -10.833 1.00 55.47 192 PHE A N 1
ATOM 1593 C CA . PHE A 1 192 ? -1.703 10.140 -9.514 1.00 55.47 192 PHE A CA 1
ATOM 1594 C C . PHE A 1 192 ? -1.132 10.986 -8.364 1.00 55.47 192 PHE A C 1
ATOM 1596 O O . PHE A 1 192 ? -1.707 11.023 -7.274 1.00 55.47 192 PHE A O 1
ATOM 1603 N N . GLU A 1 193 ? -0.024 11.703 -8.573 1.00 65.25 193 GLU A N 1
ATOM 1604 C CA . GLU A 1 193 ? 0.466 12.698 -7.606 1.00 65.25 193 GLU A CA 1
ATOM 1605 C C . GLU A 1 193 ? -0.502 13.870 -7.461 1.00 65.25 193 GLU A C 1
ATOM 1607 O O . GLU A 1 193 ? -0.815 14.263 -6.338 1.00 65.25 193 GLU A O 1
ATOM 1612 N N . VAL A 1 194 ? -1.061 14.354 -8.571 1.00 67.75 194 VAL A N 1
ATOM 1613 C CA . VAL A 1 194 ? -2.104 15.387 -8.567 1.00 67.75 194 VAL A CA 1
ATOM 1614 C C . VAL A 1 194 ? -3.355 14.896 -7.837 1.00 67.75 194 VAL A C 1
ATOM 1616 O O . VAL A 1 194 ? -3.950 15.639 -7.054 1.00 67.75 194 VAL A O 1
ATOM 1619 N N . GLU A 1 195 ? -3.759 13.640 -8.036 1.00 67.56 195 GLU A N 1
ATOM 1620 C CA . GLU A 1 195 ? -4.882 13.054 -7.300 1.00 67.56 195 GLU A CA 1
ATOM 1621 C C . GLU A 1 195 ? -4.588 12.942 -5.794 1.00 67.56 195 GLU A C 1
ATOM 1623 O O . GLU A 1 195 ? -5.442 13.272 -4.967 1.00 67.56 195 GLU A O 1
ATOM 1628 N N . ASN A 1 196 ? -3.353 12.585 -5.435 1.00 65.12 196 ASN A N 1
ATOM 1629 C CA . ASN A 1 196 ? -2.891 12.486 -4.053 1.00 65.12 196 ASN A CA 1
ATOM 1630 C C . ASN A 1 196 ? -2.815 13.851 -3.346 1.00 65.12 196 ASN A C 1
ATOM 1632 O O . ASN A 1 196 ? -3.285 14.004 -2.213 1.00 65.12 196 ASN A O 1
ATOM 1636 N N . GLU A 1 197 ? -2.267 14.868 -4.013 1.00 64.44 197 GLU A N 1
ATOM 1637 C CA . GLU A 1 197 ? -2.285 16.245 -3.519 1.00 64.44 197 GLU A CA 1
ATOM 1638 C C . GLU A 1 197 ? -3.715 16.759 -3.380 1.00 64.44 197 GLU A C 1
ATOM 1640 O O . GLU A 1 197 ? -4.043 17.402 -2.384 1.00 64.44 197 GLU A O 1
ATOM 1645 N N . ASN A 1 198 ? -4.606 16.408 -4.307 1.00 64.69 198 ASN A N 1
ATOM 1646 C CA . ASN A 1 198 ? -6.020 16.746 -4.209 1.00 64.69 198 ASN A CA 1
ATOM 1647 C C . ASN A 1 198 ? -6.684 16.072 -2.995 1.00 64.69 198 ASN A C 1
ATOM 1649 O O . ASN A 1 198 ? -7.451 16.720 -2.282 1.00 64.69 198 ASN A O 1
ATOM 1653 N N . THR A 1 199 ? -6.389 14.803 -2.688 1.00 69.50 199 THR A N 1
ATOM 1654 C CA . THR A 1 199 ? -6.873 14.162 -1.449 1.00 69.50 199 THR A CA 1
ATOM 1655 C C . THR A 1 199 ? -6.312 14.821 -0.191 1.00 69.50 199 THR A C 1
ATOM 1657 O O . THR A 1 199 ? -7.077 15.080 0.740 1.00 69.50 199 THR A O 1
ATOM 1660 N N . ASN A 1 200 ? -5.027 15.186 -0.179 1.00 68.00 200 ASN A N 1
ATOM 1661 C CA . ASN A 1 200 ? -4.409 15.894 0.944 1.00 68.00 200 ASN A CA 1
ATOM 1662 C C . ASN A 1 200 ? -5.007 17.292 1.139 1.00 68.00 200 ASN A C 1
ATOM 1664 O O . ASN A 1 200 ? -5.318 17.680 2.265 1.00 68.00 200 ASN A O 1
ATOM 1668 N N . LEU A 1 201 ? -5.245 18.028 0.053 1.00 69.25 201 LEU A N 1
ATOM 1669 C CA . LEU A 1 201 ? -5.939 19.312 0.084 1.00 69.25 201 LEU A CA 1
ATOM 1670 C C . LEU A 1 201 ? -7.364 19.149 0.609 1.00 69.25 201 LEU A C 1
ATOM 1672 O O . LEU A 1 201 ? -7.760 19.898 1.498 1.00 69.25 201 LEU A O 1
ATOM 1676 N N . ASN A 1 202 ? -8.120 18.151 0.137 1.00 65.56 202 ASN A N 1
ATOM 1677 C CA . ASN A 1 202 ? -9.469 17.876 0.644 1.00 65.56 202 ASN A CA 1
ATOM 1678 C C . ASN A 1 202 ? -9.453 17.575 2.154 1.00 65.56 202 ASN A C 1
ATOM 1680 O O . ASN A 1 202 ? -10.281 18.116 2.884 1.00 65.56 202 ASN A O 1
ATOM 1684 N N . PHE A 1 203 ? -8.478 16.805 2.644 1.00 70.25 203 PHE A N 1
ATOM 1685 C CA . PHE A 1 203 ? -8.305 16.543 4.076 1.00 70.25 203 PHE A CA 1
ATOM 1686 C C . PHE A 1 203 ? -7.995 17.819 4.876 1.00 70.25 203 PHE A C 1
ATOM 1688 O O . PHE A 1 203 ? -8.596 18.070 5.924 1.00 70.25 203 PHE A O 1
ATOM 1695 N N . VAL A 1 204 ? -7.084 18.662 4.379 1.00 68.62 204 VAL A N 1
ATOM 1696 C CA . VAL A 1 204 ? -6.753 19.952 5.004 1.00 68.62 204 VAL A CA 1
ATOM 1697 C C . VAL A 1 204 ? -7.971 20.882 5.019 1.00 68.62 204 VAL A C 1
ATOM 1699 O O . VAL A 1 204 ? -8.248 21.501 6.048 1.00 68.62 204 VAL A O 1
ATOM 1702 N N . PHE A 1 205 ? -8.744 20.937 3.931 1.00 65.06 205 PHE A N 1
ATOM 1703 C CA . PHE A 1 205 ? -9.986 21.706 3.853 1.00 65.06 205 PHE A CA 1
ATOM 1704 C C . PHE A 1 205 ? -11.047 21.199 4.833 1.00 65.06 205 PHE A C 1
ATOM 1706 O O . PHE A 1 205 ? -11.641 22.005 5.545 1.00 65.06 205 PHE A O 1
ATOM 1713 N N . GLU A 1 206 ? -11.267 19.886 4.937 1.00 65.94 206 GLU A N 1
ATOM 1714 C CA . GLU A 1 206 ? -12.191 19.316 5.926 1.00 65.94 206 GLU A CA 1
ATOM 1715 C C . GLU A 1 206 ? -11.773 19.650 7.359 1.00 65.94 206 GLU A C 1
ATOM 1717 O O . GLU A 1 206 ? -12.614 19.996 8.196 1.00 65.94 206 GLU A O 1
ATOM 1722 N N . LYS A 1 207 ? -10.465 19.600 7.637 1.00 71.06 207 LYS A N 1
ATOM 1723 C CA . LYS A 1 207 ? -9.906 19.984 8.932 1.00 71.06 207 LYS A CA 1
ATOM 1724 C C . LYS A 1 207 ? -10.142 21.467 9.217 1.00 71.06 207 LYS A C 1
ATOM 1726 O O . LYS A 1 207 ? -10.615 21.774 10.307 1.00 71.06 207 LYS A O 1
ATOM 1731 N N . MET A 1 208 ? -9.901 22.354 8.243 1.00 63.88 208 MET A N 1
ATOM 1732 C CA . MET A 1 208 ? -10.177 23.792 8.364 1.00 63.88 208 MET A CA 1
ATOM 1733 C C . MET A 1 208 ? -11.662 24.081 8.599 1.00 63.88 208 MET A C 1
ATOM 1735 O O . MET A 1 208 ? -11.990 24.833 9.514 1.00 63.88 208 MET A O 1
ATOM 1739 N N . ILE A 1 209 ? -12.561 23.452 7.836 1.00 62.84 209 ILE A N 1
ATOM 1740 C CA . ILE A 1 209 ? -14.018 23.604 7.989 1.00 62.84 209 ILE A CA 1
ATOM 1741 C C . ILE A 1 209 ? -14.460 23.173 9.394 1.00 62.84 209 ILE A C 1
ATOM 1743 O O . ILE A 1 209 ? -15.257 23.869 10.028 1.00 62.84 209 ILE A O 1
ATOM 1747 N N . LYS A 1 210 ? -13.897 22.072 9.917 1.00 61.19 210 LYS A N 1
ATOM 1748 C CA . LYS A 1 210 ? -14.118 21.623 11.300 1.00 61.19 210 LYS A CA 1
ATOM 1749 C C . LYS A 1 210 ? -13.602 22.624 12.333 1.00 61.19 210 LYS A C 1
ATOM 1751 O O . LYS A 1 210 ? -14.331 22.923 13.274 1.00 61.19 210 LYS A O 1
ATOM 1756 N N . THR A 1 211 ? -12.383 23.150 12.185 1.00 63.28 211 THR A N 1
ATOM 1757 C CA . THR A 1 211 ? -11.821 24.118 13.148 1.00 63.28 211 THR A CA 1
ATOM 1758 C C . THR A 1 211 ? -12.486 25.489 13.093 1.00 63.28 211 THR A C 1
ATOM 1760 O O . THR A 1 211 ? -12.532 26.167 14.112 1.00 63.28 211 THR A O 1
ATOM 1763 N N . MET A 1 212 ? -13.033 25.898 11.946 1.00 57.31 212 MET A N 1
ATOM 1764 C CA . MET A 1 212 ? -13.750 27.172 11.807 1.00 57.31 212 MET A CA 1
ATOM 1765 C C . MET A 1 212 ? -15.219 27.097 12.258 1.00 57.31 212 MET A C 1
ATOM 1767 O O . MET A 1 212 ? -15.904 28.115 12.247 1.00 57.31 212 MET A O 1
ATOM 1771 N N . GLY A 1 213 ? -15.729 25.920 12.646 1.00 49.00 213 GLY A N 1
ATOM 1772 C CA . GLY A 1 213 ? -17.106 25.766 13.132 1.00 49.00 213 GLY A CA 1
ATOM 1773 C C . GLY A 1 213 ? -18.183 26.067 12.081 1.00 49.00 213 GLY A C 1
ATOM 1774 O O . GLY A 1 213 ? -19.336 26.318 12.434 1.00 49.00 213 GLY A O 1
ATOM 1775 N N . ILE A 1 214 ? -17.835 26.049 10.788 1.00 49.59 214 ILE A N 1
ATOM 1776 C CA . ILE A 1 214 ? -18.769 26.357 9.700 1.00 49.59 214 ILE A CA 1
ATOM 1777 C C . ILE A 1 214 ? -19.650 25.126 9.463 1.00 49.59 214 ILE A C 1
ATOM 1779 O O . ILE A 1 214 ? -19.341 24.241 8.664 1.00 49.59 214 ILE A O 1
ATOM 1783 N N . SER A 1 215 ? -20.768 25.060 10.187 1.00 44.31 215 SER A N 1
ATOM 1784 C CA . SER A 1 215 ? -21.829 24.083 9.950 1.00 44.31 215 SER A CA 1
ATOM 1785 C C . SER A 1 215 ? -22.434 24.298 8.559 1.00 44.31 215 SER A C 1
ATOM 1787 O O . SER A 1 215 ? -23.181 25.244 8.327 1.00 44.31 215 SER A O 1
ATOM 1789 N N . SER A 1 216 ? -22.124 23.375 7.645 1.00 47.28 216 SER A N 1
ATOM 1790 C CA . SER A 1 216 ? -23.003 22.903 6.564 1.00 47.28 216 SER A CA 1
ATOM 1791 C C . SER A 1 216 ? -23.803 23.974 5.801 1.00 47.28 216 SER A C 1
ATOM 1793 O O . SER A 1 216 ? -25.011 24.094 6.009 1.00 47.28 216 SER A O 1
ATOM 1795 N N . ARG A 1 217 ? -23.180 24.704 4.863 1.00 41.84 217 ARG A N 1
ATOM 1796 C CA . ARG A 1 217 ? -23.928 25.379 3.772 1.00 41.84 217 ARG A CA 1
ATOM 1797 C C . ARG A 1 217 ? -23.130 25.744 2.513 1.00 41.84 217 ARG A C 1
ATOM 1799 O O . ARG A 1 217 ? -23.570 26.589 1.744 1.00 41.84 217 ARG A O 1
ATOM 1806 N N . LEU A 1 218 ? -22.005 25.083 2.242 1.00 43.44 218 LEU A N 1
ATOM 1807 C CA . LEU A 1 218 ? -21.282 25.231 0.969 1.00 43.44 218 LEU A CA 1
ATOM 1808 C C . LEU A 1 218 ? -21.321 23.939 0.151 1.00 43.44 218 LEU A C 1
ATOM 1810 O O . LEU A 1 218 ? -20.311 23.351 -0.221 1.00 43.44 218 LEU A O 1
ATOM 1814 N N . THR A 1 219 ? -22.534 23.539 -0.218 1.00 42.31 219 THR A N 1
ATOM 1815 C CA . THR A 1 219 ? -22.820 22.538 -1.259 1.00 42.31 219 THR A CA 1
ATOM 1816 C C . THR A 1 219 ? -22.508 23.066 -2.674 1.00 42.31 219 THR A C 1
ATOM 1818 O O . THR A 1 219 ? -23.140 22.659 -3.639 1.00 42.31 219 THR A O 1
ATOM 1821 N N . ILE A 1 220 ? -21.557 23.997 -2.814 1.00 43.50 220 ILE A N 1
ATOM 1822 C CA . ILE A 1 220 ? -21.194 24.650 -4.085 1.00 43.50 220 ILE A CA 1
ATOM 1823 C C . ILE A 1 220 ? -19.896 24.052 -4.663 1.00 43.50 220 ILE A C 1
ATOM 1825 O O . ILE A 1 220 ? -19.649 24.117 -5.863 1.00 43.50 220 ILE A O 1
ATOM 1829 N N . VAL A 1 221 ? -19.079 23.369 -3.853 1.00 43.91 221 VAL A N 1
ATOM 1830 C CA . VAL A 1 221 ? -17.773 22.861 -4.320 1.00 43.91 221 VAL A CA 1
ATOM 1831 C C . VAL A 1 221 ? -17.898 21.569 -5.144 1.00 43.91 221 VAL A C 1
ATOM 1833 O O . VAL A 1 221 ? -17.090 21.327 -6.041 1.00 43.91 221 VAL A O 1
ATOM 1836 N N . LYS A 1 222 ? -18.954 20.763 -4.945 1.00 44.09 222 LYS A N 1
ATOM 1837 C CA . LYS A 1 222 ? -19.174 19.552 -5.762 1.00 44.09 222 LYS A CA 1
ATOM 1838 C C . LYS A 1 222 ? -19.491 19.861 -7.234 1.00 44.09 222 LYS A C 1
ATOM 1840 O O . LYS A 1 222 ? -19.124 19.060 -8.086 1.00 44.09 222 LYS A O 1
AT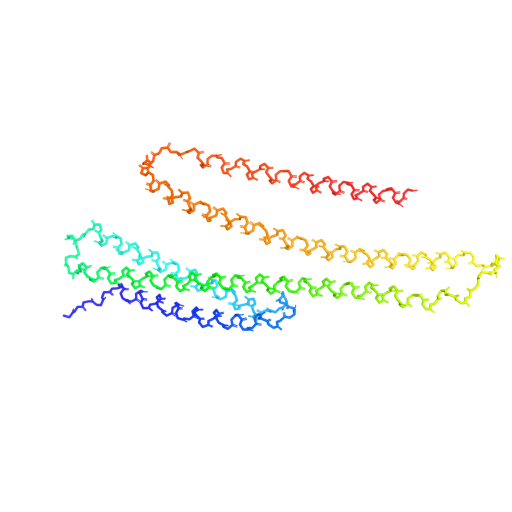OM 1845 N N . SER A 1 223 ? -20.087 21.014 -7.558 1.00 40.00 223 SER A N 1
ATOM 1846 C CA . SER A 1 223 ? -20.383 21.396 -8.952 1.00 40.00 223 SER A CA 1
ATOM 1847 C C . SER A 1 223 ? -19.188 21.998 -9.705 1.00 40.00 223 SER A C 1
ATOM 1849 O O . SER A 1 223 ? -19.178 21.979 -10.931 1.00 40.00 223 SER A O 1
ATOM 1851 N N . LEU A 1 224 ? -18.153 22.480 -9.008 1.00 39.44 224 LEU A N 1
ATOM 1852 C CA . LEU A 1 224 ? -16.908 22.957 -9.636 1.00 39.44 224 LEU A CA 1
ATOM 1853 C C . LEU A 1 224 ? -15.956 21.807 -10.013 1.00 39.44 224 LEU A C 1
ATOM 1855 O O . LEU A 1 224 ? -15.250 21.900 -11.017 1.00 39.44 224 LEU A O 1
ATOM 1859 N N . LYS A 1 225 ? -15.999 20.689 -9.270 1.00 44.38 225 LYS A N 1
ATOM 1860 C CA . LYS A 1 225 ? -15.147 19.498 -9.481 1.00 44.38 225 LYS A CA 1
ATOM 1861 C C . LYS A 1 225 ? -15.398 18.791 -10.826 1.00 44.38 225 LYS A C 1
ATOM 1863 O O . LYS A 1 225 ? -14.486 18.164 -11.363 1.00 44.38 225 LYS A O 1
ATOM 1868 N N . LEU A 1 226 ? -16.605 18.920 -11.388 1.00 41.81 226 LEU A N 1
ATOM 1869 C CA . LEU A 1 226 ? -16.963 18.302 -12.671 1.00 41.81 226 LEU A CA 1
ATOM 1870 C C . LEU A 1 226 ? -16.568 19.163 -13.885 1.00 41.81 226 LEU A C 1
ATOM 1872 O O . LEU A 1 226 ? -16.216 18.625 -14.927 1.00 41.81 226 LEU A O 1
ATOM 1876 N N . ASN A 1 227 ? -16.581 20.494 -13.764 1.00 40.31 227 ASN A N 1
ATOM 1877 C CA . ASN A 1 227 ? -16.369 21.368 -14.923 1.00 40.31 227 ASN A CA 1
ATOM 1878 C C . ASN A 1 227 ? -14.888 21.601 -15.255 1.00 40.31 227 ASN A C 1
ATOM 1880 O O . ASN A 1 227 ? -14.563 21.723 -16.429 1.00 40.31 227 ASN A O 1
ATOM 1884 N N . HIS A 1 228 ? -13.979 21.628 -14.274 1.00 43.25 228 HIS A N 1
ATOM 1885 C CA . HIS A 1 228 ? -12.543 21.812 -14.553 1.00 43.25 228 HIS A CA 1
ATOM 1886 C C . HIS A 1 228 ? -11.841 20.540 -15.043 1.00 43.25 228 HIS A C 1
ATOM 1888 O O . HIS A 1 228 ? -10.995 20.619 -15.929 1.00 43.25 228 HIS A O 1
ATOM 1894 N N . SER A 1 229 ? -12.229 19.364 -14.543 1.00 47.91 229 SER A N 1
ATOM 1895 C CA . SER A 1 229 ? -11.689 18.084 -15.022 1.00 47.91 229 SER A CA 1
ATOM 1896 C C . SER A 1 229 ? -12.106 17.806 -16.471 1.00 47.91 229 SER A C 1
ATOM 1898 O O . SER A 1 229 ? -11.273 17.438 -17.292 1.00 47.91 229 SER A O 1
ATOM 1900 N N . ILE A 1 230 ? -13.361 18.084 -16.838 1.00 45.59 230 ILE A N 1
ATOM 1901 C CA . ILE A 1 230 ? -13.841 17.921 -18.220 1.00 45.59 230 ILE A CA 1
ATOM 1902 C C . ILE A 1 230 ? -13.189 18.935 -19.179 1.00 45.59 230 ILE A C 1
ATOM 1904 O O . ILE A 1 230 ? -12.927 18.589 -20.333 1.00 45.59 230 ILE A O 1
ATOM 1908 N N . LEU A 1 231 ? -12.903 20.163 -18.727 1.00 43.00 231 LEU A N 1
ATOM 1909 C CA . LEU A 1 231 ? -12.238 21.178 -19.555 1.00 43.00 231 LEU A CA 1
ATOM 1910 C C . LEU A 1 231 ? -10.763 20.822 -19.808 1.00 43.00 231 LEU A C 1
ATOM 1912 O O . LEU A 1 231 ? -10.336 20.817 -20.959 1.00 43.00 231 LEU A O 1
ATOM 1916 N N . ALA A 1 232 ? -10.029 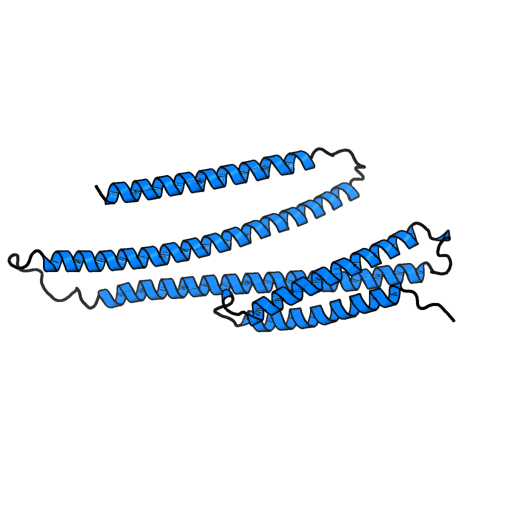20.406 -18.769 1.00 51.75 232 ALA A N 1
ATOM 1917 C CA . ALA A 1 232 ? -8.628 19.992 -18.890 1.00 51.75 232 ALA A CA 1
ATOM 1918 C C . ALA A 1 232 ? -8.455 18.753 -19.790 1.00 51.75 232 ALA A C 1
ATOM 1920 O O . ALA A 1 232 ? -7.550 18.700 -20.620 1.00 51.75 232 ALA A O 1
ATOM 1921 N N . TRP A 1 233 ? -9.371 17.781 -19.707 1.00 47.22 233 TRP A N 1
ATOM 1922 C CA . TRP A 1 233 ? -9.351 16.598 -20.576 1.00 47.22 233 TRP A CA 1
ATOM 1923 C C . TRP A 1 233 ? -9.722 16.901 -22.035 1.00 47.22 233 TRP A C 1
ATOM 1925 O O . TRP A 1 233 ? -9.242 16.222 -22.948 1.00 47.22 233 TRP A O 1
ATOM 1935 N N . LYS A 1 234 ? -10.566 17.913 -22.284 1.00 46.94 234 LYS A N 1
ATOM 1936 C CA . LYS A 1 234 ? -10.873 18.372 -23.648 1.00 46.94 234 LYS A CA 1
ATOM 1937 C C . LYS A 1 234 ? -9.684 19.081 -24.285 1.00 46.94 234 LYS A C 1
ATOM 1939 O O . LYS A 1 234 ? -9.413 18.821 -25.454 1.00 46.94 234 LYS A O 1
ATOM 1944 N N . GLU A 1 235 ? -8.962 19.909 -23.534 1.00 47.22 235 GLU A N 1
ATOM 1945 C CA . GLU A 1 235 ? -7.767 20.587 -24.047 1.00 47.22 235 GLU A CA 1
ATOM 1946 C C . GLU A 1 235 ? -6.615 19.610 -24.315 1.00 47.22 235 GLU A C 1
ATOM 1948 O O . GLU A 1 235 ? -5.984 19.698 -25.368 1.00 47.22 235 GLU A O 1
ATOM 1953 N N . LEU A 1 236 ? -6.418 18.595 -23.463 1.00 50.78 236 LEU A N 1
ATOM 1954 C CA . LEU A 1 236 ? -5.394 17.566 -23.689 1.00 50.78 236 LEU A CA 1
ATOM 1955 C C . LEU A 1 236 ? -5.669 16.729 -24.953 1.00 50.78 236 LEU A C 1
ATOM 1957 O O . LEU A 1 236 ? -4.761 16.444 -25.736 1.00 50.78 236 LEU A O 1
ATOM 1961 N N . LYS A 1 237 ? -6.941 16.375 -25.198 1.00 51.06 237 LYS A N 1
ATOM 1962 C CA . LYS A 1 237 ? -7.341 15.700 -26.444 1.00 51.06 237 LYS A CA 1
ATOM 1963 C C . LYS A 1 237 ? -7.148 16.605 -27.659 1.00 51.06 237 LYS A C 1
ATOM 1965 O O . LYS A 1 237 ? -6.695 16.119 -28.690 1.00 51.06 237 LYS A O 1
ATOM 1970 N N . LEU A 1 238 ? -7.445 17.901 -27.548 1.00 54.69 238 LEU A N 1
ATOM 1971 C CA . LEU A 1 238 ? -7.234 18.854 -28.641 1.00 54.69 238 LEU A CA 1
ATOM 1972 C C . LEU A 1 238 ? -5.748 18.952 -29.027 1.00 54.69 238 LEU A C 1
ATOM 1974 O O . LEU A 1 238 ? -5.428 18.935 -30.214 1.00 54.69 238 LEU A O 1
ATOM 1978 N N . PHE A 1 239 ? -4.848 18.972 -28.037 1.00 56.06 239 PHE A N 1
ATOM 1979 C CA . PHE A 1 239 ? -3.397 18.954 -28.252 1.00 56.06 239 PHE A CA 1
ATOM 1980 C C . PHE A 1 239 ? -2.916 17.659 -28.918 1.00 56.06 239 PHE A C 1
ATOM 1982 O O . PHE A 1 239 ? -2.127 17.715 -29.860 1.00 56.06 239 PHE A O 1
ATOM 1989 N N . SER A 1 240 ? -3.438 16.504 -28.497 1.00 57.81 240 SER A N 1
ATOM 1990 C CA . SER A 1 240 ? -3.149 15.206 -29.126 1.00 57.81 240 SER A CA 1
ATOM 1991 C C . SER A 1 240 ? -3.566 15.165 -30.605 1.00 57.81 240 SER A C 1
ATOM 1993 O O . SER A 1 240 ? -2.784 14.728 -31.451 1.00 57.81 240 SER A O 1
ATOM 1995 N N . TYR A 1 241 ? -4.756 15.674 -30.944 1.00 62.34 241 TYR A N 1
ATOM 1996 C CA . TYR A 1 241 ? -5.225 15.728 -32.334 1.00 62.34 241 TYR A CA 1
ATOM 1997 C C . TYR A 1 241 ? -4.427 16.719 -33.188 1.00 62.34 241 TYR A C 1
ATOM 1999 O O . TYR A 1 241 ? -4.085 16.399 -34.326 1.00 62.34 241 TYR A O 1
ATOM 2007 N N . LEU A 1 242 ? -4.085 17.892 -32.647 1.00 64.69 242 LEU A N 1
ATOM 2008 C CA . LEU A 1 242 ? -3.231 18.869 -33.332 1.00 64.69 242 LEU A CA 1
ATOM 2009 C C . LEU A 1 242 ? -1.837 18.302 -33.616 1.00 64.69 242 LEU A C 1
ATOM 2011 O O . LEU A 1 242 ? -1.313 18.495 -34.711 1.00 64.69 242 LEU A O 1
ATOM 2015 N N . PHE A 1 243 ? -1.268 17.548 -32.674 1.00 66.62 243 PHE A N 1
ATOM 2016 C CA . PHE A 1 243 ? 0.034 16.907 -32.847 1.00 66.62 243 PHE A CA 1
ATOM 2017 C C . PHE A 1 243 ? 0.000 15.802 -33.913 1.00 66.62 243 PHE A C 1
ATOM 2019 O O . PHE A 1 243 ? 0.895 15.726 -34.753 1.00 66.62 243 PHE A O 1
ATOM 2026 N N . LEU A 1 244 ? -1.066 14.996 -33.944 1.00 64.44 244 LEU A N 1
ATOM 2027 C CA . LEU A 1 244 ? -1.261 13.968 -34.971 1.00 64.44 244 LEU A CA 1
ATOM 2028 C C . LEU A 1 244 ? -1.405 14.584 -36.373 1.00 64.44 244 LEU A C 1
ATOM 2030 O O . LEU A 1 244 ? -0.798 14.101 -37.326 1.00 64.44 244 LEU A O 1
ATOM 2034 N N . ILE A 1 245 ? -2.163 15.678 -36.500 1.00 73.56 245 ILE A N 1
ATOM 2035 C CA . ILE A 1 245 ? -2.315 16.414 -37.765 1.00 73.56 245 ILE A CA 1
ATOM 2036 C C . ILE A 1 245 ? -0.967 16.986 -38.221 1.00 73.56 245 ILE A C 1
ATOM 2038 O O . ILE A 1 245 ? -0.629 16.888 -39.401 1.00 73.56 245 ILE A O 1
ATOM 2042 N N . PHE A 1 246 ? -0.173 17.532 -37.295 1.00 71.19 246 PHE A N 1
ATOM 2043 C CA . PHE A 1 246 ? 1.154 18.064 -37.601 1.00 71.19 246 PHE A CA 1
ATOM 2044 C C . PHE A 1 246 ? 2.121 16.963 -38.060 1.00 71.19 246 PHE A C 1
ATOM 2046 O O . PHE A 1 246 ? 2.838 17.149 -39.039 1.00 71.19 246 PHE A O 1
ATOM 2053 N N . ALA A 1 247 ? 2.091 15.794 -37.415 1.00 67.25 247 ALA A N 1
ATOM 2054 C CA . ALA A 1 247 ? 2.899 14.641 -37.805 1.00 67.25 247 ALA A CA 1
ATOM 2055 C C . ALA A 1 247 ? 2.525 14.114 -39.201 1.00 67.25 247 ALA A C 1
ATOM 2057 O O . ALA A 1 247 ? 3.407 13.823 -40.005 1.00 67.25 247 ALA A O 1
ATOM 2058 N N . ILE A 1 248 ? 1.228 14.050 -39.526 1.00 73.00 248 ILE A N 1
ATOM 2059 C CA . ILE A 1 248 ? 0.754 13.634 -40.855 1.00 73.00 248 ILE A CA 1
ATOM 2060 C C . ILE A 1 248 ? 1.172 14.651 -41.928 1.00 73.00 248 ILE A C 1
ATOM 2062 O O . ILE A 1 248 ? 1.659 14.255 -42.984 1.00 73.00 248 ILE A O 1
ATOM 2066 N N . LEU A 1 249 ? 1.041 15.954 -41.658 1.00 66.00 249 LEU A N 1
ATOM 2067 C CA . LEU A 1 249 ? 1.492 17.009 -42.573 1.00 66.00 249 LEU A CA 1
ATOM 2068 C C . LEU A 1 249 ? 3.005 16.958 -42.813 1.00 66.00 249 LEU A C 1
ATOM 2070 O O . LEU A 1 249 ? 3.441 17.107 -43.951 1.00 66.00 249 LEU A O 1
ATOM 2074 N N . LEU A 1 250 ? 3.797 16.692 -41.771 1.00 65.62 250 LEU A N 1
ATOM 2075 C CA . LEU A 1 250 ? 5.247 16.549 -41.887 1.00 65.62 250 LEU A CA 1
ATOM 2076 C C . LEU A 1 250 ? 5.625 15.361 -42.786 1.00 65.62 250 LEU A C 1
ATOM 2078 O O . LEU A 1 250 ? 6.508 15.482 -43.629 1.00 65.62 250 LEU A O 1
ATOM 2082 N N . VAL A 1 251 ? 4.918 14.235 -42.654 1.00 64.50 251 VAL A N 1
ATOM 2083 C CA . VAL A 1 251 ? 5.114 13.051 -43.506 1.00 64.50 251 VAL A CA 1
ATOM 2084 C C . VAL A 1 251 ? 4.725 13.337 -44.959 1.00 64.50 251 VAL A C 1
ATOM 2086 O O . VAL A 1 251 ? 5.449 12.935 -45.863 1.00 64.50 251 VAL A O 1
ATOM 2089 N N . ILE A 1 252 ? 3.634 14.070 -45.205 1.00 67.62 252 ILE A N 1
ATOM 2090 C CA . ILE A 1 252 ? 3.215 14.446 -46.566 1.00 67.62 252 ILE A CA 1
ATOM 2091 C C . ILE A 1 252 ? 4.245 15.374 -47.228 1.00 67.62 252 ILE A C 1
ATOM 2093 O O . ILE A 1 252 ? 4.563 15.175 -48.396 1.00 67.62 252 ILE A O 1
ATOM 2097 N N . ILE A 1 253 ? 4.803 16.341 -46.491 1.00 67.44 253 ILE A N 1
ATOM 2098 C CA . ILE A 1 253 ? 5.842 17.256 -47.002 1.00 67.44 253 ILE A CA 1
ATOM 2099 C C . ILE A 1 253 ? 7.133 16.510 -47.366 1.00 67.44 253 ILE A C 1
ATOM 2101 O O . ILE A 1 253 ? 7.830 16.926 -48.277 1.00 67.44 253 ILE A O 1
ATOM 2105 N N . ILE A 1 254 ? 7.456 15.416 -46.674 1.00 61.66 254 ILE A N 1
ATOM 2106 C CA . ILE A 1 254 ? 8.656 14.609 -46.956 1.00 61.66 254 ILE A CA 1
ATOM 2107 C C . ILE A 1 254 ? 8.466 13.702 -48.189 1.00 61.66 254 ILE A C 1
ATOM 2109 O O . ILE A 1 254 ? 9.448 13.268 -48.786 1.00 61.66 254 ILE A O 1
ATOM 2113 N N . ILE A 1 255 ? 7.218 13.390 -48.560 1.00 60.41 255 ILE A N 1
ATOM 2114 C CA . ILE A 1 255 ? 6.881 12.485 -49.674 1.00 60.41 255 ILE A CA 1
ATOM 2115 C C . ILE A 1 255 ? 6.713 13.233 -51.014 1.00 60.41 255 ILE A C 1
ATOM 2117 O O . ILE A 1 255 ? 6.816 12.599 -52.065 1.00 60.41 255 ILE A O 1
ATOM 2121 N N . ILE A 1 256 ? 6.461 14.547 -50.990 1.00 51.81 256 ILE A N 1
ATOM 2122 C CA . ILE A 1 256 ? 6.391 15.425 -52.178 1.00 51.81 256 ILE A CA 1
ATOM 2123 C C . ILE A 1 256 ? 7.782 15.971 -52.502 1.00 51.81 256 ILE A C 1
ATOM 2125 O O . ILE A 1 256 ? 8.144 15.945 -53.699 1.00 51.81 256 ILE A O 1
#

Organism: NCBI:txid195482

Foldseek 3Di:
DDDPPVLVVLVVVLVVLLVVLLVLLVVLLVVLPDDQPLVPPPVSVVSLVVSVVSLVVNVVSLVVSVVVLVVCVVCVVVVVVQDPVNSVVSVVSSVVSVVSSVVSVVSSVVSSVVSLVSNVVSVVVVLVVVVVVVVVVVVVPPDDDDPDDDDDDPPVVVVVVVVVVVVVVVSVVVVVVVVVVVVVVVVVVVVVVVVVVVVVVVVVVVVVCVVVVPPDDCPPVVVVVPPVVVVVVVVVVVVVVVVVVVVVVVVVVVVD

pLDDT: mean 71.87, std 18.81, range [36.84, 97.0]